Protein AF-A0A4Q2XLB6-F1 (afdb_monomer)

Structure (mmCIF, N/CA/C/O backbone):
data_AF-A0A4Q2XLB6-F1
#
_entry.id   AF-A0A4Q2XLB6-F1
#
loop_
_atom_site.group_PDB
_atom_site.id
_atom_site.type_symbol
_atom_site.label_atom_id
_atom_site.label_alt_id
_atom_site.label_comp_id
_atom_site.label_asym_id
_atom_site.label_entity_id
_atom_site.label_seq_id
_atom_site.pdbx_PDB_ins_code
_atom_site.Cartn_x
_atom_site.Cartn_y
_atom_site.Cartn_z
_atom_site.occupancy
_atom_site.B_iso_or_equiv
_atom_site.auth_seq_id
_atom_site.auth_comp_id
_atom_site.auth_asym_id
_atom_site.auth_atom_id
_atom_site.pdbx_PDB_model_num
ATOM 1 N N . MET A 1 1 ? -55.743 -15.695 -83.502 1.00 46.66 1 MET A N 1
ATOM 2 C CA . MET A 1 1 ? -56.055 -15.424 -82.079 1.00 46.66 1 MET A CA 1
ATOM 3 C C . MET A 1 1 ? -54.750 -15.442 -81.296 1.00 46.66 1 MET A C 1
ATOM 5 O O . MET A 1 1 ? -54.068 -16.454 -81.322 1.00 46.66 1 MET A O 1
ATOM 9 N N . LYS A 1 2 ? -54.336 -14.300 -80.731 1.00 41.31 2 LYS A N 1
ATOM 10 C CA . LYS A 1 2 ? -53.012 -14.109 -80.111 1.00 41.31 2 LYS A CA 1
ATOM 11 C C . LYS A 1 2 ? -53.043 -14.517 -78.632 1.00 41.31 2 LYS A C 1
ATOM 13 O O . LYS A 1 2 ? -53.861 -14.008 -77.873 1.00 41.31 2 LYS A O 1
ATOM 18 N N . GLN A 1 3 ? -52.145 -15.423 -78.256 1.00 46.31 3 GLN A N 1
ATOM 19 C CA . GLN A 1 3 ? -51.947 -15.937 -76.901 1.00 46.31 3 GLN A CA 1
ATOM 20 C C . GLN A 1 3 ? -51.168 -14.898 -76.073 1.00 46.31 3 GLN A C 1
ATOM 22 O O . GLN A 1 3 ? -50.094 -14.454 -76.478 1.00 46.31 3 GLN A O 1
ATOM 27 N N . LYS A 1 4 ? -51.737 -14.458 -74.946 1.00 52.53 4 LYS A N 1
ATOM 28 C CA . LYS A 1 4 ? -51.177 -13.420 -74.066 1.00 52.53 4 LYS A CA 1
ATOM 29 C C . LYS A 1 4 ? -50.392 -14.108 -72.940 1.00 52.53 4 LYS A C 1
ATOM 31 O O . LYS A 1 4 ? -50.989 -14.753 -72.086 1.00 52.53 4 LYS A O 1
ATOM 36 N N . LEU A 1 5 ? -49.062 -14.012 -72.978 1.00 46.94 5 LEU A N 1
ATOM 37 C CA . LEU A 1 5 ? -48.152 -14.517 -71.942 1.00 46.94 5 LEU A CA 1
ATOM 38 C C . LEU A 1 5 ? -48.197 -13.605 -70.706 1.00 46.94 5 LEU A C 1
ATOM 40 O O . LEU A 1 5 ? -48.032 -12.392 -70.825 1.00 46.94 5 LEU A O 1
ATOM 44 N N . ALA A 1 6 ? -48.411 -14.191 -69.528 1.00 49.84 6 ALA A N 1
ATOM 45 C CA . ALA A 1 6 ? -48.280 -13.514 -68.238 1.00 49.84 6 ALA A CA 1
ATOM 46 C C . ALA A 1 6 ? -46.831 -13.627 -67.715 1.00 49.84 6 ALA A C 1
ATOM 48 O O . ALA A 1 6 ? -46.220 -14.690 -67.868 1.00 49.84 6 ALA A O 1
ATOM 49 N N . PRO A 1 7 ? -46.265 -12.581 -67.083 1.00 47.50 7 PRO A N 1
ATOM 50 C CA . PRO A 1 7 ? -44.923 -12.639 -66.518 1.00 47.50 7 PRO A CA 1
ATOM 51 C C . PRO A 1 7 ? -44.922 -13.331 -65.145 1.00 47.50 7 PRO A C 1
ATOM 53 O O . PRO A 1 7 ? -45.723 -13.021 -64.265 1.00 47.50 7 PRO A O 1
ATOM 56 N N . ARG A 1 8 ? -43.984 -14.267 -64.961 1.00 51.22 8 ARG A N 1
ATOM 57 C CA . ARG A 1 8 ? -43.636 -14.889 -63.674 1.00 51.22 8 ARG A CA 1
ATOM 58 C C . ARG A 1 8 ? -42.749 -13.930 -62.874 1.00 51.22 8 ARG A C 1
ATOM 60 O O . ARG A 1 8 ? -41.627 -13.658 -63.289 1.00 51.22 8 ARG A O 1
ATOM 67 N N . PHE A 1 9 ? -43.218 -13.467 -61.717 1.00 43.25 9 PHE A N 1
ATOM 68 C CA . PHE A 1 9 ? -42.361 -12.819 -60.723 1.00 43.25 9 PHE A CA 1
ATOM 69 C C . PHE A 1 9 ? -41.589 -13.885 -59.935 1.00 43.25 9 PHE A C 1
ATOM 71 O O . PHE A 1 9 ? -42.179 -14.743 -59.281 1.00 43.25 9 PHE A O 1
ATOM 78 N N . LEU A 1 10 ? -40.259 -13.834 -60.024 1.00 48.69 10 LEU A N 1
ATOM 79 C CA . LEU A 1 10 ? -39.332 -14.633 -59.229 1.00 48.69 10 LEU A CA 1
ATOM 80 C C . LEU A 1 10 ? -39.020 -13.858 -57.940 1.00 48.69 10 LEU A C 1
ATOM 82 O O . LEU A 1 10 ? -38.285 -12.873 -57.974 1.00 48.69 10 LEU A O 1
ATOM 86 N N . VAL A 1 11 ? -39.581 -14.282 -56.808 1.00 47.06 11 VAL A N 1
ATOM 87 C CA . VAL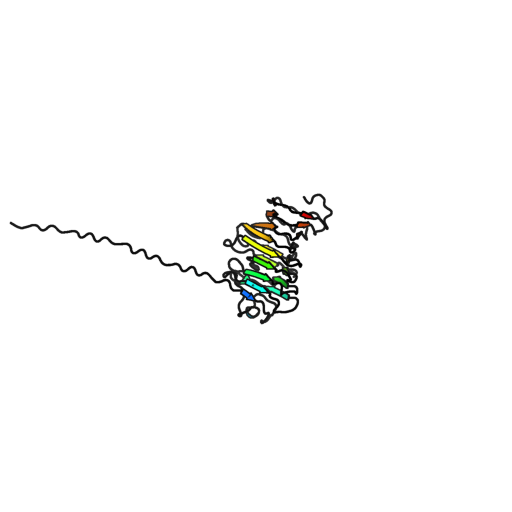 A 1 11 ? -39.232 -13.732 -55.490 1.00 47.06 11 VAL A CA 1
ATOM 88 C C . VAL A 1 11 ? -37.891 -14.337 -55.069 1.00 47.06 11 VAL A C 1
ATOM 90 O O . VAL A 1 11 ? -37.825 -15.492 -54.658 1.00 47.06 11 VAL A O 1
ATOM 93 N N . LYS A 1 12 ? -36.801 -13.574 -55.209 1.00 44.22 12 LYS A N 1
ATOM 94 C CA . LYS A 1 12 ? -35.510 -13.896 -54.583 1.00 44.22 12 LYS A CA 1
ATOM 95 C C . LYS A 1 12 ? -35.580 -13.499 -53.108 1.00 44.22 12 LYS A C 1
ATOM 97 O O . LYS A 1 12 ? -35.530 -12.318 -52.784 1.00 44.22 12 LYS A O 1
ATOM 102 N N . THR A 1 13 ? -35.686 -14.479 -52.220 1.00 47.94 13 THR A N 1
ATOM 103 C CA . THR A 1 13 ? -35.434 -14.300 -50.786 1.00 47.94 13 THR A CA 1
ATOM 104 C C . THR A 1 13 ? -33.954 -13.984 -50.570 1.00 47.94 13 THR A C 1
ATOM 106 O O . THR A 1 13 ? -33.089 -14.796 -50.898 1.00 47.94 13 THR A O 1
ATOM 109 N N . LEU A 1 14 ? -33.669 -12.788 -50.056 1.00 44.44 14 LEU A N 1
ATOM 110 C CA . LEU A 1 14 ? -32.341 -12.350 -49.636 1.00 44.44 14 LEU A CA 1
ATOM 111 C C . LEU A 1 14 ? -32.117 -12.840 -48.197 1.00 44.44 14 LEU A C 1
ATOM 113 O O . LEU A 1 14 ? -32.786 -12.372 -47.278 1.00 44.44 14 LEU A O 1
ATOM 117 N N . THR A 1 15 ? -31.219 -13.799 -47.990 1.00 48.09 15 THR A N 1
ATOM 118 C CA . THR A 1 15 ? -30.816 -14.231 -46.644 1.00 48.09 15 THR A CA 1
ATOM 119 C C . THR A 1 15 ? -29.840 -13.196 -46.068 1.00 48.09 15 THR A C 1
ATOM 121 O O . THR A 1 15 ? -28.816 -12.945 -46.707 1.00 48.09 15 THR A O 1
ATOM 124 N N . PRO A 1 16 ? -30.092 -12.580 -44.899 1.00 51.53 16 PRO A N 1
ATOM 125 C CA . PRO A 1 16 ? -29.099 -11.722 -44.265 1.00 51.53 16 PRO A CA 1
ATOM 126 C C . PRO A 1 16 ? -27.978 -12.594 -43.685 1.00 51.53 16 PRO A C 1
ATOM 128 O O . PRO A 1 16 ? -28.194 -13.397 -42.779 1.00 51.53 16 PRO A O 1
ATOM 131 N N . LEU A 1 17 ? -26.772 -12.444 -44.235 1.00 46.78 17 LEU A N 1
ATOM 132 C CA . LEU A 1 17 ? -25.546 -13.016 -43.690 1.00 46.78 17 LEU A CA 1
ATOM 133 C C . LEU A 1 17 ? -25.203 -12.264 -42.395 1.00 46.78 17 LEU A C 1
ATOM 135 O O . LEU A 1 17 ? -24.674 -11.155 -42.431 1.00 46.78 17 LEU A O 1
ATOM 139 N N . PHE A 1 18 ? -25.546 -12.851 -41.251 1.00 47.16 18 PHE A N 1
ATOM 140 C CA . PHE A 1 18 ? -25.157 -12.349 -39.936 1.00 47.16 18 PHE A CA 1
ATOM 141 C C . PHE A 1 18 ? -23.661 -12.636 -39.734 1.00 47.16 18 PHE A C 1
ATOM 143 O O . PHE A 1 18 ? -23.267 -13.748 -39.386 1.00 47.16 18 PHE A O 1
ATOM 150 N N . VAL A 1 19 ? -22.805 -11.649 -40.004 1.00 51.53 19 VAL A N 1
ATOM 151 C CA . VAL A 1 19 ? -21.382 -11.718 -39.651 1.00 51.53 19 VAL A CA 1
ATOM 152 C C . VAL A 1 19 ? -21.277 -11.469 -38.148 1.00 51.53 19 VAL A C 1
ATOM 154 O O . VAL A 1 19 ? -21.245 -10.328 -37.695 1.00 51.53 19 VAL A O 1
ATOM 157 N N . MET A 1 20 ? -21.255 -12.542 -37.357 1.00 52.09 20 MET A N 1
ATOM 158 C CA . MET A 1 20 ? -20.811 -12.470 -35.965 1.00 52.09 20 MET A CA 1
ATOM 159 C C . MET A 1 20 ? -19.291 -12.301 -35.973 1.00 52.09 20 MET A C 1
ATOM 161 O O . MET A 1 20 ? -18.547 -13.275 -36.069 1.00 52.09 20 MET A O 1
ATOM 165 N N . GLY A 1 21 ? -18.827 -11.053 -35.930 1.00 52.09 21 GLY A N 1
ATOM 166 C CA . GLY A 1 21 ? -17.431 -10.761 -35.636 1.00 52.09 21 GLY A CA 1
ATOM 167 C C . GLY A 1 21 ? -17.112 -11.279 -34.237 1.00 52.09 21 GLY A C 1
ATOM 168 O O . GLY A 1 21 ? -17.671 -10.793 -33.256 1.00 52.09 21 GLY A O 1
ATOM 169 N N . ALA A 1 22 ? -16.251 -12.290 -34.145 1.00 51.12 22 ALA A N 1
ATOM 170 C CA . ALA A 1 22 ? -15.667 -12.702 -32.882 1.00 51.12 22 ALA A CA 1
ATOM 171 C C . ALA A 1 22 ? -14.825 -11.532 -32.359 1.00 51.12 22 ALA A C 1
ATOM 173 O O . ALA A 1 22 ? -13.728 -11.276 -32.852 1.00 51.12 22 ALA A O 1
ATOM 174 N N . PHE A 1 23 ? -15.352 -10.787 -31.390 1.00 50.91 23 PHE A N 1
ATOM 175 C CA . PHE A 1 23 ? -14.543 -9.852 -30.624 1.00 50.91 23 PHE A CA 1
ATOM 176 C C . PHE A 1 23 ? -13.602 -10.690 -29.759 1.00 50.91 23 PHE A C 1
ATOM 178 O O . PHE A 1 23 ? -14.001 -11.230 -28.730 1.00 50.91 23 PHE A O 1
ATOM 185 N N . THR A 1 24 ? -12.352 -10.845 -30.193 1.00 44.50 24 THR A N 1
ATOM 186 C CA . THR A 1 24 ? -11.288 -11.312 -29.308 1.00 44.50 24 THR A CA 1
ATOM 187 C C . THR A 1 24 ? -11.078 -10.218 -28.274 1.00 44.50 24 THR A C 1
ATOM 189 O O . THR A 1 24 ? -10.487 -9.177 -28.566 1.00 44.50 24 THR A O 1
ATOM 192 N N . GLN A 1 25 ? -11.623 -10.416 -27.079 1.00 44.44 25 GLN A N 1
ATOM 193 C CA . GLN A 1 25 ? -11.306 -9.578 -25.937 1.00 44.44 25 GLN A CA 1
ATOM 194 C C . GLN A 1 25 ? -9.794 -9.707 -25.711 1.00 44.44 25 GLN A C 1
ATOM 196 O O . GLN A 1 25 ? -9.298 -10.797 -25.428 1.00 44.44 25 GLN A O 1
ATOM 201 N N . LEU A 1 26 ? -9.048 -8.623 -25.938 1.00 49.25 26 LEU A N 1
ATOM 202 C CA . LEU A 1 26 ? -7.631 -8.545 -25.591 1.00 49.25 26 LEU A CA 1
ATOM 203 C C . LEU A 1 26 ? -7.547 -8.578 -24.064 1.00 49.25 26 LEU A C 1
ATOM 205 O O . LEU A 1 26 ? -7.603 -7.547 -23.399 1.00 49.25 26 LEU A O 1
ATOM 209 N N . THR A 1 27 ? -7.486 -9.781 -23.502 1.00 51.75 27 THR A N 1
ATOM 210 C CA . THR A 1 27 ? -7.133 -9.969 -22.101 1.00 51.75 27 THR A CA 1
ATOM 211 C C . THR A 1 27 ? -5.633 -9.746 -22.007 1.00 51.75 27 THR A C 1
ATOM 213 O O . THR A 1 27 ? -4.847 -10.589 -22.438 1.00 51.75 27 THR A O 1
ATOM 216 N N . TYR A 1 28 ? -5.223 -8.589 -21.491 1.00 58.91 28 TYR A N 1
ATOM 217 C CA . TYR A 1 28 ? -3.837 -8.397 -21.087 1.00 58.91 28 TYR A CA 1
ATOM 218 C C . TYR A 1 28 ? -3.550 -9.377 -19.950 1.00 58.91 28 TYR A C 1
ATOM 220 O O . TYR A 1 28 ? -4.230 -9.357 -18.924 1.00 58.91 28 TYR A O 1
ATOM 228 N N . ALA A 1 29 ? -2.593 -10.278 -20.162 1.00 69.31 29 ALA A N 1
ATOM 229 C CA . ALA A 1 29 ? -2.093 -11.112 -19.085 1.00 69.31 29 ALA A CA 1
ATOM 230 C C . ALA A 1 29 ? -1.376 -10.200 -18.085 1.00 69.31 29 ALA A C 1
ATOM 232 O O . ALA A 1 29 ? -0.454 -9.471 -18.458 1.00 69.31 29 ALA A O 1
ATOM 233 N N . GLN A 1 30 ? -1.821 -10.238 -16.833 1.00 89.12 30 GLN A N 1
ATOM 234 C CA . GLN A 1 30 ? -1.117 -9.617 -15.721 1.00 89.12 30 GLN A CA 1
ATOM 235 C C . GLN A 1 30 ? 0.337 -10.103 -15.722 1.00 89.12 30 GLN A C 1
ATOM 237 O O . GLN A 1 30 ? 0.585 -11.310 -15.722 1.00 89.12 30 GLN A O 1
ATOM 242 N N . THR A 1 31 ? 1.289 -9.170 -15.739 1.00 96.06 31 THR A N 1
ATOM 243 C CA . THR A 1 31 ? 2.718 -9.494 -15.675 1.00 96.06 31 THR A CA 1
ATOM 244 C C . THR A 1 31 ? 3.269 -9.133 -14.305 1.00 96.06 31 THR A C 1
ATOM 246 O O . THR A 1 31 ? 2.994 -8.053 -13.786 1.00 96.06 31 THR A O 1
ATOM 249 N N . THR A 1 32 ? 4.072 -10.018 -13.722 1.00 97.88 32 THR A N 1
ATOM 250 C CA . THR A 1 32 ? 4.834 -9.704 -12.512 1.00 97.88 32 THR A CA 1
ATOM 251 C C . THR A 1 32 ? 6.156 -9.053 -12.885 1.00 97.88 32 THR A C 1
ATOM 253 O O . THR A 1 32 ? 6.910 -9.584 -13.699 1.00 97.88 32 THR A O 1
ATOM 256 N N . ARG A 1 33 ? 6.421 -7.892 -12.292 1.00 98.19 33 ARG A N 1
ATOM 257 C CA . ARG A 1 33 ? 7.643 -7.108 -12.438 1.00 98.19 33 ARG A CA 1
ATOM 258 C C . ARG A 1 33 ? 8.326 -7.053 -11.079 1.00 98.19 33 ARG A C 1
ATOM 260 O O . ARG A 1 33 ? 7.766 -6.512 -10.127 1.00 98.19 33 ARG A O 1
ATOM 267 N N . ILE A 1 34 ? 9.508 -7.645 -10.992 1.00 98.62 34 ILE A N 1
ATOM 268 C CA . ILE A 1 34 ? 10.294 -7.730 -9.762 1.00 98.62 34 ILE A CA 1
ATOM 269 C C . ILE A 1 34 ? 11.206 -6.511 -9.692 1.00 98.62 34 ILE A C 1
ATOM 271 O O . ILE A 1 34 ? 11.853 -6.176 -10.682 1.00 98.62 34 ILE A O 1
ATOM 275 N N . TRP A 1 35 ? 11.240 -5.847 -8.544 1.00 98.62 35 TRP A N 1
ATOM 276 C CA . TRP A 1 35 ? 12.176 -4.767 -8.275 1.00 98.62 35 TRP A CA 1
ATOM 277 C C . TRP A 1 35 ? 13.611 -5.302 -8.235 1.00 98.62 35 TRP A C 1
ATOM 279 O O . TRP A 1 35 ? 13.936 -6.140 -7.395 1.00 98.62 35 TRP A O 1
ATOM 289 N N . ASP A 1 36 ? 14.470 -4.801 -9.119 1.00 98.06 36 ASP A N 1
ATOM 290 C CA . ASP A 1 36 ? 15.879 -5.205 -9.211 1.00 98.06 36 ASP A CA 1
ATOM 291 C C . ASP A 1 36 ? 16.865 -4.043 -8.997 1.00 98.06 36 ASP A C 1
ATOM 293 O O . ASP A 1 36 ? 18.059 -4.279 -8.808 1.00 98.06 36 ASP A O 1
ATOM 297 N N . GLY A 1 37 ? 16.378 -2.793 -8.976 1.00 97.44 37 GLY A N 1
ATOM 298 C CA . GLY A 1 37 ? 17.199 -1.601 -8.744 1.00 97.44 37 GLY A CA 1
ATOM 299 C C . GLY A 1 37 ? 18.319 -1.394 -9.774 1.00 97.44 37 GLY A C 1
ATOM 300 O O . GLY A 1 37 ? 19.313 -0.737 -9.460 1.00 97.44 37 GLY A O 1
ATOM 301 N N . GLY A 1 38 ? 18.201 -1.970 -10.978 1.00 96.88 38 GLY A N 1
ATOM 302 C CA . GLY A 1 38 ? 19.255 -1.964 -12.000 1.00 96.88 38 GLY A CA 1
ATOM 303 C C . GLY A 1 38 ? 19.476 -0.627 -12.725 1.00 96.88 38 GLY A C 1
ATOM 304 O O . GLY A 1 38 ? 20.438 -0.479 -13.482 1.00 96.88 38 GLY A O 1
ATOM 305 N N . GLY A 1 39 ? 18.602 0.354 -12.515 1.00 95.56 39 GLY A N 1
ATOM 306 C CA . GLY A 1 39 ? 18.568 1.633 -13.214 1.00 95.56 39 GLY A CA 1
ATOM 307 C C . GLY A 1 39 ? 19.272 2.788 -12.497 1.00 95.56 39 GLY A C 1
ATOM 308 O O . GLY A 1 39 ? 19.872 2.660 -11.432 1.00 95.56 39 GLY A O 1
ATOM 309 N N . SER A 1 40 ? 19.187 3.973 -13.112 1.00 95.00 40 SER A N 1
ATOM 310 C CA . SER A 1 40 ? 19.695 5.229 -12.551 1.00 95.00 40 SER A CA 1
ATOM 311 C C . SER A 1 40 ? 18.634 6.337 -12.666 1.00 95.00 40 SER A C 1
ATOM 313 O O . SER A 1 40 ? 18.236 6.665 -13.786 1.00 95.00 40 SER A O 1
ATOM 315 N N . PRO A 1 41 ? 18.174 6.930 -11.547 1.00 94.94 41 PRO A N 1
ATOM 316 C CA . PRO A 1 41 ? 18.519 6.560 -10.175 1.00 94.94 41 PRO A CA 1
ATOM 317 C C . PRO A 1 41 ? 17.899 5.209 -9.762 1.00 94.94 41 PRO A C 1
ATOM 319 O O . PRO A 1 41 ? 16.772 4.886 -10.140 1.00 94.94 41 PRO A O 1
ATOM 322 N N . ALA A 1 42 ? 18.630 4.439 -8.951 1.00 96.19 42 ALA A N 1
ATOM 323 C CA . ALA A 1 42 ? 18.255 3.083 -8.531 1.00 96.19 42 ALA A CA 1
ATOM 324 C C . ALA A 1 42 ? 17.096 3.030 -7.521 1.00 96.19 42 ALA A C 1
ATOM 326 O O . ALA A 1 42 ? 16.699 1.955 -7.100 1.00 96.19 42 ALA A O 1
ATOM 327 N N . ASN A 1 43 ? 16.577 4.180 -7.084 1.00 96.25 43 ASN A N 1
ATOM 328 C CA . ASN A 1 43 ? 15.537 4.284 -6.062 1.00 96.25 43 ASN A CA 1
ATOM 329 C C . ASN A 1 43 ? 14.210 4.846 -6.595 1.00 96.25 43 ASN A C 1
ATOM 331 O O . ASN A 1 43 ? 13.360 5.217 -5.798 1.00 96.25 43 ASN A O 1
ATOM 335 N N . ASN A 1 44 ? 14.030 4.943 -7.913 1.00 95.56 44 ASN A N 1
ATOM 336 C CA . ASN A 1 44 ? 12.834 5.529 -8.515 1.00 95.56 44 ASN A CA 1
ATOM 337 C C . ASN A 1 44 ? 11.971 4.456 -9.205 1.00 95.56 44 ASN A C 1
ATOM 339 O O . ASN A 1 44 ? 12.438 3.781 -10.124 1.00 95.56 44 ASN A O 1
ATOM 343 N N . LEU A 1 45 ? 10.711 4.323 -8.783 1.00 96.62 45 LEU A N 1
ATOM 344 C CA . LEU A 1 45 ? 9.746 3.353 -9.305 1.00 96.62 45 LEU A CA 1
ATOM 345 C C . LEU A 1 45 ? 9.345 3.616 -10.766 1.00 96.62 45 LEU A C 1
ATOM 347 O O . LEU A 1 45 ? 8.921 2.685 -11.446 1.00 96.62 45 LEU A O 1
ATOM 351 N N . ASP A 1 46 ? 9.495 4.841 -11.274 1.00 94.12 46 ASP A N 1
ATOM 352 C CA . ASP A 1 46 ? 9.184 5.192 -12.668 1.00 94.12 46 ASP A CA 1
ATOM 353 C C . ASP A 1 46 ? 10.312 4.827 -13.650 1.00 94.12 46 ASP A C 1
ATOM 355 O O . ASP A 1 46 ? 10.144 4.930 -14.868 1.00 94.12 46 ASP A O 1
ATOM 359 N N . VAL A 1 47 ? 11.481 4.412 -13.151 1.00 94.69 47 VAL A N 1
ATOM 360 C CA . VAL A 1 47 ? 12.612 4.023 -13.997 1.00 94.69 47 VAL A CA 1
ATOM 361 C C . VAL A 1 47 ? 12.453 2.564 -14.402 1.00 94.69 47 VAL A C 1
ATOM 363 O O . VAL A 1 47 ? 12.573 1.655 -13.586 1.00 94.69 47 VAL A O 1
ATOM 366 N N . LEU A 1 48 ? 12.228 2.345 -15.697 1.00 96.81 48 LEU A N 1
ATOM 367 C CA . LEU A 1 48 ? 12.014 1.021 -16.288 1.00 96.81 48 LEU A CA 1
ATOM 368 C C . LEU A 1 48 ? 13.108 0.004 -15.938 1.00 96.81 48 LEU A C 1
ATOM 370 O O . LEU A 1 48 ? 12.788 -1.146 -15.677 1.00 96.81 48 LEU A O 1
ATOM 374 N N . ALA A 1 49 ? 14.366 0.447 -15.871 1.00 97.69 49 ALA A N 1
ATOM 375 C CA . ALA A 1 49 ? 15.527 -0.404 -15.615 1.00 97.69 49 ALA A CA 1
ATOM 376 C C . ALA A 1 49 ? 15.675 -0.826 -14.142 1.00 97.69 49 ALA A C 1
ATOM 378 O O . ALA A 1 49 ? 16.610 -1.543 -13.819 1.00 97.69 49 ALA A O 1
ATOM 379 N N . ASN A 1 50 ? 14.795 -0.354 -13.248 1.00 98.19 50 ASN A N 1
ATOM 380 C CA . ASN A 1 50 ? 14.704 -0.846 -11.869 1.00 98.19 50 ASN A CA 1
ATOM 381 C C . ASN A 1 50 ? 13.719 -2.023 -11.721 1.00 98.19 50 ASN A C 1
ATOM 383 O O . ASN A 1 50 ? 13.432 -2.450 -10.599 1.00 98.19 50 ASN A O 1
ATOM 387 N N . TRP A 1 51 ? 13.160 -2.506 -12.833 1.00 98.38 51 TRP A N 1
ATOM 388 C CA . TRP A 1 51 ? 12.180 -3.580 -12.865 1.00 98.38 51 TRP A CA 1
ATOM 389 C C . TRP A 1 51 ? 12.594 -4.676 -13.836 1.00 98.38 51 TRP A C 1
ATOM 391 O O . TRP A 1 51 ? 13.001 -4.409 -14.968 1.00 98.38 51 TRP A O 1
ATOM 401 N N . SER A 1 52 ? 12.319 -5.920 -13.455 1.00 98.06 52 SER A N 1
ATOM 402 C CA . SER A 1 52 ? 12.589 -7.084 -14.288 1.00 98.06 52 SER A CA 1
ATOM 403 C C . SER A 1 52 ? 11.954 -6.952 -15.679 1.00 98.06 52 SER A C 1
ATOM 405 O O . SER A 1 52 ? 10.738 -6.739 -15.827 1.00 98.06 52 SER A O 1
ATOM 407 N N . GLY A 1 53 ? 12.770 -7.151 -16.713 1.00 96.38 53 GLY A N 1
ATOM 408 C CA . GLY A 1 53 ? 12.350 -6.997 -18.104 1.00 96.38 53 GLY A CA 1
ATOM 409 C C . GLY A 1 53 ? 12.207 -5.539 -18.539 1.00 96.38 53 GLY A C 1
ATOM 410 O O . GLY A 1 53 ? 11.423 -5.283 -19.456 1.00 96.38 53 GLY A O 1
ATOM 411 N N . ASP A 1 54 ? 12.920 -4.628 -17.869 1.00 96.94 54 ASP A N 1
ATOM 412 C CA . ASP A 1 54 ? 13.105 -3.222 -18.230 1.00 96.94 54 ASP A CA 1
ATOM 413 C C . ASP A 1 54 ? 11.782 -2.500 -18.522 1.00 96.94 54 ASP A C 1
ATOM 415 O O . ASP A 1 54 ? 11.628 -1.799 -19.527 1.00 96.94 54 ASP A O 1
ATOM 419 N N . ALA A 1 55 ? 10.782 -2.706 -17.660 1.00 96.00 55 ALA A N 1
ATOM 420 C CA . ALA A 1 55 ? 9.473 -2.083 -17.809 1.00 96.00 55 ALA A CA 1
ATOM 421 C C . ALA A 1 55 ? 8.770 -1.865 -16.468 1.00 96.00 55 ALA A C 1
ATOM 423 O O . ALA A 1 55 ? 8.634 -2.780 -15.656 1.00 96.00 55 ALA A O 1
ATOM 424 N N . VAL A 1 56 ? 8.249 -0.650 -16.297 1.00 96.38 56 VAL A N 1
ATOM 425 C CA . VAL A 1 56 ? 7.477 -0.244 -15.120 1.00 96.38 56 VAL A CA 1
ATOM 426 C C . VAL A 1 56 ? 6.137 -0.997 -15.081 1.00 96.38 56 VAL A C 1
ATOM 428 O O . VAL A 1 56 ? 5.454 -1.041 -16.110 1.00 96.38 56 VAL A O 1
ATOM 431 N N . PRO A 1 57 ? 5.723 -1.543 -13.922 1.00 96.44 57 PRO A N 1
ATOM 432 C CA . PRO A 1 57 ? 4.402 -2.134 -13.734 1.00 96.44 57 PRO A CA 1
ATOM 433 C C . PRO A 1 57 ? 3.265 -1.213 -14.210 1.00 96.44 57 PRO A C 1
ATOM 435 O O . PRO A 1 57 ? 3.172 -0.053 -13.800 1.00 96.44 57 PRO A O 1
ATOM 438 N N . GLY A 1 58 ? 2.381 -1.727 -15.067 1.00 94.06 58 GLY A N 1
ATOM 439 C CA . GLY A 1 58 ? 1.261 -0.974 -15.631 1.00 94.06 58 GLY A CA 1
ATOM 440 C C . GLY A 1 58 ? -0.086 -1.251 -14.957 1.00 94.06 58 GLY A C 1
ATOM 441 O O . GLY A 1 58 ? -0.565 -2.383 -14.913 1.00 94.06 58 GLY A O 1
ATOM 442 N N . GLY A 1 59 ? -0.788 -0.203 -14.520 1.00 92.19 59 GLY A N 1
ATOM 443 C CA . GLY A 1 59 ? -2.146 -0.325 -13.972 1.00 92.19 59 GLY A CA 1
ATOM 444 C C . GLY A 1 59 ? -3.253 -0.545 -15.021 1.00 92.19 59 GLY A C 1
ATOM 445 O O . GLY A 1 59 ? -4.388 -0.893 -14.676 1.00 92.19 59 GLY A O 1
ATOM 446 N N . THR A 1 60 ? -2.956 -0.365 -16.315 1.00 91.50 60 THR A N 1
ATOM 447 C CA . THR A 1 60 ? -3.853 -0.726 -17.436 1.00 91.50 60 THR A CA 1
ATOM 448 C C . THR A 1 60 ? -3.905 -2.228 -17.673 1.00 91.50 60 THR A C 1
ATOM 450 O O . THR A 1 60 ? -4.978 -2.759 -17.949 1.00 91.50 60 THR A O 1
ATOM 453 N N . THR A 1 61 ? -2.770 -2.904 -17.525 1.00 91.38 61 THR A N 1
ATOM 454 C CA . THR A 1 61 ? -2.630 -4.362 -17.616 1.00 91.38 61 THR A CA 1
ATOM 455 C C . THR A 1 61 ? -2.808 -5.050 -16.265 1.00 91.38 61 THR A C 1
ATOM 457 O O . THR A 1 61 ? -2.922 -6.271 -16.211 1.00 91.38 61 THR A O 1
ATOM 460 N N . ALA A 1 62 ? -2.910 -4.257 -15.192 1.00 92.44 62 ALA A N 1
ATOM 461 C CA . ALA A 1 62 ? -3.027 -4.717 -13.816 1.00 92.44 62 ALA A CA 1
ATOM 462 C C . ALA A 1 62 ? -1.839 -5.607 -13.410 1.00 92.44 62 ALA A C 1
ATOM 464 O O . ALA A 1 62 ? -2.014 -6.656 -12.792 1.00 92.44 62 ALA A O 1
ATOM 465 N N . ASP A 1 63 ? -0.633 -5.174 -13.783 1.00 97.00 63 ASP A N 1
ATOM 466 C CA . ASP A 1 63 ? 0.624 -5.837 -13.435 1.00 97.00 63 ASP A CA 1
ATOM 467 C C . ASP A 1 63 ? 0.826 -5.931 -11.915 1.00 97.00 63 ASP A C 1
ATOM 469 O O . ASP A 1 63 ? 0.186 -5.220 -11.133 1.00 97.00 63 ASP A O 1
ATOM 473 N N . VAL A 1 64 ? 1.737 -6.813 -11.504 1.00 98.25 64 VAL A N 1
ATOM 474 C CA . VAL A 1 64 ? 2.210 -6.923 -10.121 1.00 98.25 64 VAL A CA 1
ATOM 475 C C . VAL A 1 64 ? 3.567 -6.238 -10.005 1.00 98.25 64 VAL A C 1
ATOM 477 O O . VAL A 1 64 ? 4.526 -6.668 -10.638 1.00 98.25 64 VAL A O 1
ATOM 480 N N . ALA A 1 65 ? 3.652 -5.205 -9.175 1.00 98.62 65 ALA A N 1
ATOM 481 C CA . ALA A 1 65 ? 4.895 -4.662 -8.646 1.00 98.62 65 ALA A CA 1
ATOM 482 C C . ALA A 1 65 ? 5.335 -5.531 -7.458 1.00 98.62 65 ALA A C 1
ATOM 484 O O . ALA A 1 65 ? 4.628 -5.586 -6.447 1.00 98.62 65 ALA A O 1
ATOM 485 N N . GLN A 1 66 ? 6.455 -6.243 -7.588 1.00 98.75 66 GLN A N 1
ATOM 486 C CA . GLN A 1 66 ? 6.900 -7.222 -6.599 1.00 98.75 66 GLN A CA 1
ATOM 487 C C . GLN A 1 66 ? 8.263 -6.884 -5.996 1.00 98.75 66 GLN A C 1
ATOM 489 O O . GLN A 1 66 ? 9.212 -6.584 -6.714 1.00 98.75 66 GLN A O 1
ATOM 494 N N . TRP A 1 67 ? 8.365 -7.039 -4.678 1.00 98.81 67 TRP A N 1
ATOM 495 C CA . TRP A 1 67 ? 9.623 -7.036 -3.939 1.00 98.81 67 TRP A CA 1
ATOM 496 C C . TRP A 1 67 ? 9.826 -8.417 -3.329 1.00 98.81 67 TRP A C 1
ATOM 498 O O . TRP A 1 67 ? 9.004 -8.879 -2.535 1.00 98.81 67 TRP A O 1
ATOM 508 N N . ASP A 1 68 ? 10.901 -9.087 -3.728 1.00 98.44 68 ASP A N 1
ATOM 509 C CA . ASP A 1 68 ? 11.192 -10.474 -3.360 1.00 98.44 68 ASP A CA 1
ATOM 510 C C . ASP A 1 68 ? 12.504 -10.640 -2.577 1.00 98.44 68 ASP A C 1
ATOM 512 O O . ASP A 1 68 ? 12.934 -11.767 -2.339 1.00 98.44 68 ASP A O 1
ATOM 516 N N . GLY A 1 69 ? 13.138 -9.541 -2.160 1.00 98.06 69 GLY A N 1
ATOM 517 C CA . GLY A 1 69 ? 14.423 -9.571 -1.463 1.00 98.06 69 GLY A CA 1
ATOM 518 C C . GLY A 1 69 ? 15.641 -9.760 -2.370 1.00 98.06 69 GLY A C 1
ATOM 519 O O . GLY A 1 69 ? 16.748 -9.881 -1.848 1.00 98.06 69 GLY A O 1
ATOM 520 N N . THR A 1 70 ? 15.487 -9.765 -3.704 1.00 96.81 70 THR A N 1
ATOM 521 C CA . THR A 1 70 ? 16.630 -9.821 -4.637 1.00 96.81 70 THR A CA 1
ATOM 522 C C . THR A 1 70 ? 17.571 -8.628 -4.455 1.00 96.81 70 THR A C 1
ATOM 524 O O . THR A 1 70 ? 18.790 -8.789 -4.528 1.00 96.81 70 THR A O 1
ATOM 527 N N . VAL A 1 71 ? 17.023 -7.441 -4.173 1.00 98.00 71 VAL A N 1
ATOM 528 C CA . VAL A 1 71 ? 17.801 -6.276 -3.734 1.00 98.00 71 VAL A CA 1
ATOM 529 C C . VAL A 1 71 ? 17.871 -6.295 -2.203 1.00 98.00 71 VAL A C 1
ATOM 531 O O . VAL A 1 71 ? 16.847 -6.067 -1.557 1.00 98.00 71 VAL A O 1
ATOM 534 N N . PRO A 1 72 ? 19.041 -6.579 -1.601 1.00 95.81 72 PRO A N 1
ATOM 535 C CA . PRO A 1 72 ? 19.161 -6.706 -0.154 1.00 95.81 72 PRO A CA 1
ATOM 536 C C . PRO A 1 72 ? 19.160 -5.343 0.546 1.00 95.81 72 PRO A C 1
ATOM 538 O O . PRO A 1 72 ? 19.564 -4.329 -0.029 1.00 95.81 72 PRO A O 1
ATOM 541 N N . GLY A 1 73 ? 18.828 -5.349 1.836 1.00 97.94 73 GLY A N 1
ATOM 542 C CA . GLY A 1 73 ? 18.879 -4.173 2.691 1.00 97.94 73 GLY A CA 1
ATOM 543 C C . GLY A 1 73 ? 17.612 -3.312 2.635 1.00 97.94 73 GLY A C 1
ATOM 544 O O . GLY A 1 73 ? 16.724 -3.532 1.807 1.00 97.94 73 GLY A O 1
ATOM 545 N N . PRO A 1 74 ? 17.508 -2.317 3.537 1.00 98.38 74 PRO A N 1
ATOM 546 C CA . PRO A 1 74 ? 16.378 -1.399 3.562 1.00 98.38 74 PRO A CA 1
ATOM 547 C C . PRO A 1 74 ? 16.246 -0.608 2.259 1.00 98.38 74 PRO A C 1
ATOM 549 O O . PRO A 1 74 ? 17.209 0.005 1.793 1.00 98.38 74 PRO A O 1
ATOM 552 N N . LEU A 1 75 ? 15.034 -0.563 1.709 1.00 98.56 75 LEU A N 1
ATOM 553 C CA . LEU A 1 75 ? 14.713 0.178 0.495 1.00 98.56 75 LEU A CA 1
ATOM 554 C C . LEU A 1 75 ? 13.954 1.459 0.843 1.00 98.56 75 LEU A C 1
ATOM 556 O O . LEU A 1 75 ? 12.952 1.429 1.553 1.00 98.56 75 LEU A O 1
ATOM 560 N N . SER A 1 76 ? 14.413 2.587 0.304 1.00 97.62 76 SER A N 1
ATOM 561 C CA . SER A 1 76 ? 13.707 3.870 0.350 1.00 97.62 76 SER A CA 1
ATOM 562 C C . SER A 1 76 ? 13.506 4.351 -1.076 1.00 97.62 76 SER A C 1
ATOM 564 O O . SER A 1 76 ? 14.437 4.842 -1.720 1.00 97.62 76 SER A O 1
ATOM 566 N N . LEU A 1 77 ? 12.306 4.104 -1.589 1.00 97.75 77 LEU A N 1
ATOM 567 C CA . LEU A 1 77 ? 11.944 4.268 -2.985 1.00 97.75 77 LEU A CA 1
ATOM 568 C C . LEU A 1 77 ? 11.048 5.484 -3.159 1.00 97.75 77 LEU A C 1
ATOM 570 O O . LEU A 1 77 ? 10.242 5.819 -2.289 1.00 97.75 77 LEU A O 1
ATOM 574 N N . THR A 1 78 ? 11.180 6.131 -4.307 1.00 95.75 78 THR A N 1
ATOM 575 C CA . THR A 1 78 ? 10.334 7.243 -4.706 1.00 95.75 78 THR A CA 1
ATOM 576 C C . THR A 1 78 ? 9.555 6.927 -5.967 1.00 95.75 78 THR A C 1
ATOM 578 O O . THR A 1 78 ? 9.997 6.144 -6.804 1.00 95.75 78 THR A O 1
ATOM 581 N N . TYR A 1 79 ? 8.404 7.560 -6.131 1.00 94.50 79 TYR A N 1
ATOM 582 C CA . TYR A 1 79 ? 7.668 7.574 -7.387 1.00 94.50 79 TYR A CA 1
ATOM 583 C C . TYR A 1 79 ? 7.208 8.990 -7.712 1.00 94.50 79 TYR A C 1
ATOM 585 O O . TYR A 1 79 ? 7.173 9.866 -6.851 1.00 94.50 79 TYR A O 1
ATOM 593 N N . THR A 1 80 ? 6.884 9.218 -8.974 1.00 88.62 80 THR A N 1
ATOM 594 C CA . THR A 1 80 ? 6.388 10.487 -9.486 1.00 88.62 80 THR A CA 1
ATOM 595 C C . THR A 1 80 ? 4.981 10.361 -10.063 1.00 88.62 80 THR A C 1
ATOM 597 O O . THR A 1 80 ? 4.181 11.286 -9.960 1.00 88.62 80 THR A O 1
ATOM 600 N N . ALA A 1 81 ? 4.659 9.228 -10.707 1.00 77.31 81 ALA A N 1
ATOM 601 C CA . ALA A 1 81 ? 3.311 8.967 -11.229 1.00 77.31 81 ALA A CA 1
ATOM 602 C C . ALA A 1 81 ? 2.721 10.163 -12.025 1.00 77.31 81 ALA A C 1
ATOM 604 O O . ALA A 1 81 ? 1.537 10.499 -11.916 1.00 77.31 81 ALA A O 1
ATOM 605 N N . ALA A 1 82 ? 3.564 10.856 -12.802 1.00 70.62 82 ALA A N 1
ATOM 606 C CA . ALA A 1 82 ? 3.200 12.129 -13.416 1.00 70.62 82 ALA A CA 1
ATOM 607 C C . ALA A 1 82 ? 2.205 11.947 -14.570 1.00 70.62 82 ALA A C 1
ATOM 609 O O . ALA A 1 82 ? 2.551 11.473 -15.652 1.00 70.62 82 ALA A O 1
ATOM 610 N N . GLY A 1 83 ? 0.983 12.437 -14.358 1.00 62.06 83 GLY A N 1
ATOM 611 C CA . GLY A 1 83 ? -0.032 12.597 -15.394 1.00 62.06 83 GLY A CA 1
ATOM 612 C C . GLY A 1 83 ? -0.864 11.348 -15.698 1.00 62.06 83 GLY A C 1
ATOM 613 O O . GLY A 1 83 ? -0.531 10.208 -15.370 1.00 62.06 83 GLY A O 1
ATOM 614 N N . THR A 1 84 ? -2.000 11.583 -16.356 1.00 59.91 84 THR A N 1
ATOM 615 C CA . THR A 1 84 ? -2.940 10.535 -16.763 1.00 59.91 84 THR A CA 1
ATOM 616 C C . THR A 1 84 ? -2.287 9.625 -17.804 1.00 59.91 84 THR A C 1
ATOM 618 O O . THR A 1 84 ? -2.108 10.025 -18.951 1.00 59.91 84 THR A O 1
ATOM 621 N N . GLY A 1 85 ? -1.949 8.394 -17.414 1.00 68.12 85 GLY A N 1
ATOM 622 C CA . GLY A 1 85 ? -1.367 7.387 -18.309 1.00 68.12 85 GLY A CA 1
ATOM 623 C C . GLY A 1 85 ? 0.046 6.929 -17.947 1.00 68.12 85 GLY A C 1
ATOM 624 O O . GLY A 1 85 ? 0.508 5.959 -18.546 1.00 68.12 85 GLY A O 1
ATOM 625 N N . ALA A 1 86 ? 0.704 7.545 -16.955 1.00 87.19 86 ALA A N 1
ATOM 626 C CA . ALA A 1 86 ? 1.919 6.972 -16.374 1.00 87.19 86 ALA A CA 1
ATOM 627 C C . ALA A 1 86 ? 1.626 5.546 -15.862 1.00 87.19 86 ALA A C 1
ATOM 629 O O . ALA A 1 86 ? 0.570 5.356 -15.253 1.00 87.19 86 ALA A O 1
ATOM 630 N N . PRO A 1 87 ? 2.505 4.545 -16.080 1.00 92.88 87 PRO A N 1
ATOM 631 C CA . PRO A 1 87 ? 2.197 3.141 -15.786 1.00 92.88 87 PRO A CA 1
ATOM 632 C C . PRO A 1 87 ? 1.639 2.907 -14.374 1.00 92.88 87 PRO A C 1
ATOM 634 O O . PRO A 1 87 ? 0.585 2.283 -14.233 1.00 92.88 87 PRO A O 1
ATOM 637 N N . LEU A 1 88 ? 2.260 3.521 -13.360 1.00 93.25 88 LEU A N 1
ATOM 638 C CA . LEU A 1 88 ? 1.852 3.437 -11.953 1.00 93.25 88 LEU A CA 1
ATOM 639 C C . LEU A 1 88 ? 0.548 4.197 -11.633 1.00 93.25 88 LEU A C 1
ATOM 641 O O . LEU A 1 88 ? -0.121 3.878 -10.658 1.00 93.25 88 LEU A O 1
ATOM 645 N N . ALA A 1 89 ? 0.146 5.175 -12.450 1.00 90.62 89 ALA A N 1
ATOM 646 C CA . ALA A 1 89 ? -1.065 5.991 -12.265 1.00 90.62 89 ALA A CA 1
ATOM 647 C C . ALA A 1 89 ? -2.247 5.549 -13.156 1.00 90.62 89 ALA A C 1
ATOM 649 O O . ALA A 1 89 ? -3.350 6.112 -13.112 1.00 90.62 89 ALA A O 1
ATOM 650 N N . ALA A 1 90 ? -2.034 4.575 -14.043 1.00 90.38 90 ALA A N 1
ATOM 651 C CA . ALA A 1 90 ? -2.954 4.280 -15.134 1.00 90.38 90 ALA A CA 1
ATOM 652 C C . ALA A 1 90 ? -3.990 3.194 -14.800 1.00 90.38 90 ALA A C 1
ATOM 654 O O . ALA A 1 90 ? -3.877 2.431 -13.843 1.00 90.38 90 ALA A O 1
ATOM 655 N N . GLY A 1 91 ? -5.042 3.127 -15.621 1.00 89.81 91 GLY A N 1
ATOM 656 C CA . GLY A 1 91 ? -6.025 2.043 -15.595 1.00 89.81 91 GLY A CA 1
ATOM 657 C C . GLY A 1 91 ? -6.723 1.862 -14.247 1.00 89.81 91 GLY A C 1
ATOM 658 O O . GLY A 1 91 ? -7.078 2.836 -13.591 1.00 89.81 91 GLY A O 1
ATOM 659 N N . GLY A 1 92 ? -6.946 0.614 -13.842 1.00 90.25 92 GLY A N 1
ATOM 660 C CA . GLY A 1 92 ? -7.551 0.296 -12.543 1.00 90.25 92 GLY A CA 1
ATOM 661 C C . GLY A 1 92 ? -6.524 0.045 -11.438 1.00 90.25 92 GLY A C 1
ATOM 662 O O . GLY A 1 92 ? -6.876 -0.594 -10.456 1.00 90.25 92 GLY A O 1
ATOM 663 N N . GLY A 1 93 ? -5.270 0.459 -11.630 1.00 92.56 93 GLY A N 1
ATOM 664 C CA . GLY A 1 93 ? -4.198 0.316 -10.648 1.00 92.56 93 GLY A CA 1
ATOM 665 C C . GLY A 1 93 ? -3.377 -0.961 -10.756 1.00 92.56 93 GLY A C 1
ATOM 666 O O . GLY A 1 93 ? -3.768 -1.929 -11.413 1.00 92.56 93 GLY A O 1
ATOM 667 N N . VAL A 1 94 ? -2.225 -0.910 -10.098 1.00 95.38 94 VAL A N 1
ATOM 668 C CA . VAL A 1 94 ? -1.204 -1.957 -10.017 1.00 95.38 94 VAL A CA 1
ATOM 669 C C . VAL A 1 94 ? -1.450 -2.809 -8.769 1.00 95.38 94 VAL A C 1
ATOM 671 O O . VAL A 1 94 ? -1.954 -2.307 -7.762 1.00 95.38 94 VAL A O 1
ATOM 674 N N . PHE A 1 95 ? -1.106 -4.092 -8.809 1.00 97.56 95 PHE A N 1
ATOM 675 C CA . PHE A 1 95 ? -1.009 -4.907 -7.598 1.00 97.56 95 PHE A CA 1
ATOM 676 C C . PHE A 1 95 ? 0.364 -4.696 -6.959 1.00 97.56 95 PHE A C 1
ATOM 678 O O . PHE A 1 95 ? 1.367 -4.714 -7.663 1.00 97.56 95 PHE A O 1
ATOM 685 N N . ILE A 1 96 ? 0.424 -4.536 -5.641 1.00 98.56 96 ILE A N 1
ATOM 686 C CA . ILE A 1 96 ? 1.680 -4.509 -4.882 1.00 98.56 96 ILE A CA 1
ATOM 687 C C . ILE A 1 96 ? 1.815 -5.835 -4.140 1.00 98.56 96 ILE A C 1
ATOM 689 O O . ILE A 1 96 ? 0.881 -6.244 -3.449 1.00 98.56 96 ILE A O 1
ATOM 693 N N . ASN A 1 97 ? 2.966 -6.493 -4.265 1.00 98.75 97 ASN A N 1
ATOM 694 C CA . ASN A 1 97 ? 3.258 -7.737 -3.563 1.00 98.75 97 ASN A CA 1
ATOM 695 C C . ASN A 1 97 ? 4.635 -7.690 -2.890 1.00 98.75 97 ASN A C 1
ATOM 697 O O . ASN A 1 97 ? 5.657 -7.600 -3.571 1.00 98.75 97 ASN A O 1
ATOM 701 N N . ILE A 1 98 ? 4.667 -7.773 -1.562 1.00 98.88 98 ILE A N 1
ATOM 702 C CA . ILE A 1 98 ? 5.898 -7.845 -0.772 1.00 98.88 98 ILE A CA 1
ATOM 703 C C . ILE A 1 98 ? 6.024 -9.271 -0.246 1.00 98.88 98 ILE A C 1
ATOM 705 O O . ILE A 1 98 ? 5.254 -9.676 0.626 1.00 98.88 98 ILE A O 1
ATOM 709 N N . LEU A 1 99 ? 6.970 -10.040 -0.784 1.00 98.81 99 LEU A N 1
ATOM 710 C CA . LEU A 1 99 ? 7.169 -11.423 -0.355 1.00 98.81 99 LEU A CA 1
ATOM 711 C C . LEU A 1 99 ? 7.844 -11.497 1.013 1.00 98.81 99 LEU A C 1
ATOM 713 O O . LEU A 1 99 ? 8.601 -10.610 1.405 1.00 98.81 99 LEU A O 1
ATOM 717 N N . GLY A 1 100 ? 7.671 -12.637 1.686 1.00 98.50 100 GLY A N 1
ATOM 718 C CA . GLY A 1 100 ? 8.334 -12.938 2.958 1.00 98.50 100 GLY A CA 1
ATOM 719 C C . GLY A 1 100 ? 9.866 -12.952 2.894 1.00 98.50 100 GLY A C 1
ATOM 720 O O . GLY A 1 100 ? 10.524 -12.918 3.928 1.00 98.50 100 GLY A O 1
ATOM 721 N N . THR A 1 101 ? 10.437 -12.998 1.689 1.00 98.44 101 THR A N 1
ATOM 722 C CA . THR A 1 101 ? 11.880 -12.917 1.435 1.00 98.44 101 THR A CA 1
ATOM 723 C C . THR A 1 101 ? 12.411 -11.481 1.390 1.00 98.44 101 THR A C 1
ATOM 725 O O . THR A 1 101 ? 13.604 -11.285 1.603 1.00 98.44 101 THR A O 1
ATOM 728 N N . GLN A 1 102 ? 11.557 -10.466 1.200 1.00 98.62 102 GLN A N 1
ATOM 729 C CA . GLN A 1 102 ? 11.914 -9.060 1.418 1.00 98.62 102 GLN A CA 1
ATOM 730 C C . GLN A 1 102 ? 11.852 -8.764 2.924 1.00 98.62 102 GLN A C 1
ATOM 732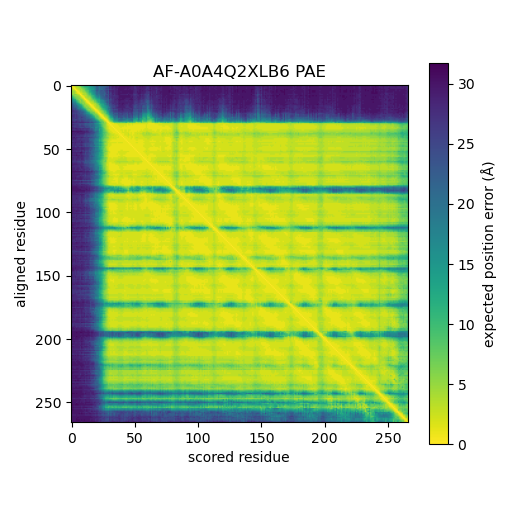 O O . GLN A 1 102 ? 10.871 -8.217 3.420 1.00 98.62 102 GLN A O 1
ATOM 737 N N . THR A 1 103 ? 12.870 -9.180 3.679 1.00 98.44 103 THR A N 1
ATOM 738 C CA . THR A 1 103 ? 12.870 -9.089 5.153 1.00 98.44 103 THR A CA 1
ATOM 739 C C . THR A 1 103 ? 13.228 -7.703 5.683 1.00 98.44 103 THR A C 1
ATOM 741 O O . THR A 1 103 ? 12.821 -7.336 6.784 1.00 98.44 103 THR A O 1
ATOM 744 N N . ASP A 1 104 ? 13.997 -6.933 4.916 1.00 98.62 104 ASP A N 1
ATOM 745 C CA . ASP A 1 104 ? 14.329 -5.552 5.252 1.00 98.62 104 ASP A CA 1
ATOM 746 C C . ASP A 1 104 ? 13.173 -4.602 4.919 1.00 98.62 104 ASP A C 1
ATOM 748 O O . ASP A 1 104 ? 12.344 -4.878 4.048 1.00 98.62 104 ASP A O 1
ATOM 752 N N . SER A 1 105 ? 13.123 -3.462 5.612 1.00 98.38 105 SER A N 1
ATOM 753 C CA . SER A 1 105 ? 12.047 -2.479 5.466 1.00 98.38 105 SER A CA 1
ATOM 754 C C . SER A 1 105 ? 11.975 -1.876 4.062 1.00 98.38 105 SER A C 1
ATOM 756 O O . SER A 1 105 ? 13.008 -1.568 3.466 1.00 98.38 105 SER A O 1
ATOM 758 N N . LEU A 1 106 ? 10.757 -1.605 3.596 1.00 98.81 106 LEU A N 1
ATOM 759 C CA . LEU A 1 106 ? 10.469 -0.895 2.356 1.00 98.81 106 LEU A CA 1
ATOM 760 C C . LEU A 1 106 ? 9.675 0.378 2.660 1.00 98.81 106 LEU A C 1
ATOM 762 O O . LEU A 1 106 ? 8.581 0.318 3.217 1.00 98.81 106 LEU A O 1
ATOM 766 N N . THR A 1 107 ? 10.204 1.522 2.242 1.00 98.62 107 THR A N 1
ATOM 767 C CA . THR A 1 107 ? 9.491 2.799 2.251 1.00 98.62 107 THR A CA 1
ATOM 768 C C . THR A 1 107 ? 9.248 3.249 0.817 1.00 98.62 107 THR A C 1
ATOM 770 O O . THR A 1 107 ? 10.180 3.257 0.015 1.00 98.62 107 THR A O 1
ATOM 773 N N . ILE A 1 108 ? 8.018 3.640 0.493 1.00 98.06 108 ILE A N 1
ATOM 774 C CA . ILE A 1 108 ? 7.630 4.200 -0.806 1.00 98.06 108 ILE A CA 1
ATOM 775 C C . ILE A 1 108 ? 7.092 5.610 -0.568 1.00 98.06 108 ILE A C 1
ATOM 777 O O . ILE A 1 108 ? 6.157 5.776 0.209 1.00 98.06 108 ILE A O 1
ATOM 781 N N . ASN A 1 109 ? 7.686 6.604 -1.227 1.00 95.75 109 ASN A N 1
ATOM 782 C CA . ASN A 1 109 ? 7.295 8.009 -1.120 1.00 95.75 109 ASN A CA 1
ATOM 783 C C . ASN A 1 109 ? 6.959 8.613 -2.483 1.00 95.75 109 ASN A C 1
ATOM 785 O O . ASN A 1 109 ? 7.666 8.374 -3.465 1.00 95.75 109 ASN A O 1
ATOM 789 N N . GLU A 1 110 ? 5.971 9.495 -2.538 1.00 93.19 110 GLU A N 1
ATOM 790 C CA . GLU A 1 110 ? 5.831 10.401 -3.679 1.00 93.19 110 GLU A CA 1
ATOM 791 C C . GLU A 1 110 ? 6.957 11.451 -3.646 1.00 93.19 110 GLU A C 1
ATOM 793 O O . GLU A 1 110 ? 7.110 12.205 -2.687 1.00 93.19 110 GLU A O 1
ATOM 798 N N . ALA A 1 111 ? 7.783 11.507 -4.692 1.00 91.12 111 ALA A N 1
ATOM 799 C CA . ALA A 1 111 ? 8.777 12.570 -4.864 1.00 91.12 111 ALA A CA 1
ATOM 800 C C . ALA A 1 111 ? 8.162 13.833 -5.482 1.00 91.12 111 ALA A C 1
ATOM 802 O O . ALA A 1 111 ? 8.594 14.949 -5.195 1.00 91.12 111 ALA A O 1
ATOM 803 N N . SER A 1 112 ? 7.196 13.654 -6.380 1.00 81.56 112 SER A N 1
ATOM 804 C CA . SER A 1 112 ? 6.415 14.704 -7.040 1.00 81.56 112 SER A CA 1
ATOM 805 C C . SER A 1 112 ? 5.220 14.051 -7.736 1.00 81.56 112 SER A C 1
ATOM 807 O O . SER A 1 112 ? 5.225 12.842 -7.861 1.00 81.56 112 SER A O 1
ATOM 809 N N . GLY A 1 113 ? 4.235 14.795 -8.234 1.00 74.81 113 GLY A N 1
ATOM 810 C CA . GLY A 1 113 ? 3.132 14.185 -8.980 1.00 74.81 113 GLY A CA 1
ATOM 811 C C . GLY A 1 113 ? 1.827 14.952 -8.852 1.00 74.81 113 GLY A C 1
ATOM 812 O O . GLY A 1 113 ? 1.741 15.965 -8.160 1.00 74.81 113 GLY A O 1
ATOM 813 N N . THR A 1 114 ? 0.821 14.520 -9.614 1.00 70.62 114 THR A N 1
ATOM 814 C CA . THR A 1 114 ? -0.525 15.128 -9.603 1.00 70.62 114 THR A CA 1
ATOM 815 C C . THR A 1 114 ? -1.664 14.112 -9.573 1.00 70.62 114 THR A C 1
ATOM 817 O O . THR A 1 114 ? -2.813 14.507 -9.394 1.00 70.62 114 THR A O 1
ATOM 820 N N . VAL A 1 115 ? -1.375 12.821 -9.783 1.00 81.19 115 VAL A N 1
ATOM 821 C CA . VAL A 1 115 ? -2.383 11.747 -9.899 1.00 81.19 115 VAL A CA 1
ATOM 822 C C . VAL A 1 115 ? -2.207 10.673 -8.820 1.00 81.19 115 VAL A C 1
ATOM 824 O O . VAL A 1 115 ? -3.188 10.017 -8.448 1.00 81.19 115 VAL A O 1
ATOM 827 N N . GLY A 1 116 ? -0.975 10.521 -8.323 1.00 88.50 116 GLY A N 1
ATOM 828 C CA . GLY A 1 116 ? -0.592 9.558 -7.304 1.00 88.50 116 GLY A CA 1
ATOM 829 C C . GLY A 1 116 ? -0.423 8.120 -7.793 1.00 88.50 116 GLY A C 1
ATOM 830 O O . GLY A 1 116 ? -0.774 7.770 -8.927 1.00 88.50 116 GLY A O 1
ATOM 831 N N . PHE A 1 117 ? 0.111 7.262 -6.923 1.00 92.88 117 PHE A N 1
ATOM 832 C CA . PHE A 1 117 ? 0.288 5.841 -7.215 1.00 92.88 117 PHE A CA 1
ATOM 833 C C . PHE A 1 117 ? -1.064 5.131 -7.147 1.00 92.88 117 PHE A C 1
ATOM 835 O O . PHE A 1 117 ? -1.699 5.048 -6.094 1.00 92.88 117 PHE A O 1
ATOM 842 N N . ARG A 1 118 ? -1.525 4.600 -8.283 1.00 92.56 118 ARG A N 1
ATOM 843 C CA . ARG A 1 118 ? -2.783 3.873 -8.361 1.00 92.56 118 ARG A CA 1
ATOM 844 C C . ARG A 1 118 ? -2.628 2.423 -7.907 1.00 92.56 118 ARG A C 1
ATOM 846 O O . ARG A 1 118 ? -2.142 1.578 -8.659 1.00 92.56 118 ARG A O 1
ATOM 853 N N . ILE A 1 119 ? -3.109 2.120 -6.707 1.00 94.19 119 ILE A N 1
ATOM 854 C CA . ILE A 1 119 ? -3.003 0.800 -6.085 1.00 94.19 119 ILE A CA 1
ATOM 855 C C . ILE A 1 119 ? -4.340 0.081 -6.213 1.00 94.19 119 ILE A C 1
ATOM 857 O O . ILE A 1 119 ? -5.349 0.494 -5.645 1.00 94.19 119 ILE A O 1
ATOM 861 N N . ARG A 1 120 ? -4.337 -1.044 -6.931 1.00 94.56 120 ARG A N 1
ATOM 862 C CA . ARG A 1 120 ? -5.505 -1.921 -7.001 1.00 94.56 120 ARG A CA 1
ATOM 863 C C . ARG A 1 120 ? -5.631 -2.728 -5.717 1.00 94.56 120 ARG A C 1
ATOM 865 O O . ARG A 1 120 ? -6.611 -2.567 -5.005 1.00 94.56 120 ARG A O 1
ATOM 872 N N . ASN A 1 121 ? -4.633 -3.561 -5.435 1.00 96.94 121 ASN A N 1
ATOM 873 C CA . ASN A 1 121 ? -4.561 -4.425 -4.258 1.00 96.94 121 ASN A CA 1
ATOM 874 C C . ASN A 1 121 ? -3.130 -4.441 -3.712 1.00 96.94 121 ASN A C 1
ATOM 876 O O . ASN A 1 121 ? -2.179 -4.162 -4.443 1.00 96.94 121 ASN A O 1
ATOM 880 N N . LEU A 1 122 ? -2.996 -4.814 -2.444 1.00 98.69 122 LEU A N 1
ATOM 881 C CA . LEU A 1 122 ? -1.725 -4.912 -1.735 1.00 98.69 122 LEU A CA 1
ATOM 882 C C . LEU A 1 122 ? -1.674 -6.245 -0.986 1.00 98.69 122 LEU A C 1
ATOM 884 O O . LEU A 1 122 ? -2.629 -6.611 -0.301 1.00 98.69 122 LEU A O 1
ATOM 888 N N . THR A 1 123 ? -0.554 -6.947 -1.078 1.00 98.88 123 THR A N 1
ATOM 889 C CA . THR A 1 123 ? -0.263 -8.128 -0.268 1.00 98.88 123 THR A CA 1
ATOM 890 C C . THR A 1 123 ? 1.121 -7.985 0.346 1.00 98.88 123 THR A C 1
ATOM 892 O O . THR A 1 123 ? 2.088 -7.691 -0.351 1.00 98.88 123 THR A O 1
ATOM 895 N N . VAL A 1 124 ? 1.198 -8.168 1.661 1.00 98.94 124 VAL A N 1
ATOM 896 C CA . VAL A 1 124 ? 2.446 -8.272 2.417 1.00 98.94 124 VAL A CA 1
ATOM 897 C C . VAL A 1 124 ? 2.458 -9.642 3.077 1.00 98.94 124 VAL A C 1
ATOM 899 O O . VAL A 1 124 ? 1.640 -9.923 3.958 1.00 98.94 124 VAL A O 1
ATOM 902 N N . ASP A 1 125 ? 3.344 -10.511 2.610 1.00 98.81 125 ASP A N 1
ATOM 903 C CA . ASP A 1 125 ? 3.418 -11.897 3.052 1.00 98.81 125 ASP A CA 1
ATOM 904 C C . ASP A 1 125 ? 4.015 -12.029 4.456 1.00 98.81 125 ASP A C 1
ATOM 906 O O . ASP A 1 125 ? 4.731 -11.164 4.969 1.00 98.81 125 ASP A O 1
ATOM 910 N N . SER A 1 126 ? 3.741 -13.171 5.085 1.00 98.62 126 SER A N 1
ATOM 911 C CA . SER A 1 126 ? 4.382 -13.521 6.349 1.00 98.62 126 SER A CA 1
ATOM 912 C C . SER A 1 126 ? 5.903 -13.586 6.183 1.00 98.62 126 SER A C 1
ATOM 914 O O . SER A 1 126 ? 6.403 -14.172 5.225 1.00 98.62 126 SER A O 1
ATOM 916 N N . GLY A 1 127 ? 6.634 -12.978 7.118 1.00 98.25 127 GLY A N 1
ATOM 917 C CA . GLY A 1 127 ? 8.096 -12.860 7.078 1.00 98.25 127 GLY A CA 1
ATOM 918 C C . GLY A 1 127 ? 8.623 -11.564 6.451 1.00 98.25 127 GLY A C 1
ATOM 919 O O . GLY A 1 127 ? 9.787 -11.241 6.665 1.00 98.25 127 GLY A O 1
ATOM 920 N N . ALA A 1 128 ? 7.784 -10.790 5.751 1.00 98.81 128 ALA A N 1
ATOM 921 C CA . ALA A 1 128 ? 8.218 -9.550 5.112 1.00 98.81 128 ALA A CA 1
ATOM 922 C C . ALA A 1 128 ? 8.590 -8.463 6.138 1.00 98.81 128 ALA A C 1
ATOM 924 O O . ALA A 1 128 ? 8.026 -8.394 7.237 1.00 98.81 128 ALA A O 1
ATOM 925 N N . GLY A 1 129 ? 9.508 -7.575 5.763 1.00 98.56 129 GLY A N 1
ATOM 926 C CA . GLY A 1 129 ? 9.869 -6.382 6.521 1.00 98.56 129 GLY A CA 1
ATOM 927 C C . GLY A 1 129 ? 8.711 -5.391 6.662 1.00 98.56 129 GLY A C 1
ATOM 928 O O . GLY A 1 129 ? 7.634 -5.560 6.090 1.00 98.56 129 GLY A O 1
ATOM 929 N N . ALA A 1 130 ? 8.925 -4.336 7.450 1.00 98.12 130 ALA A N 1
ATOM 930 C CA . ALA A 1 130 ? 7.945 -3.259 7.573 1.00 98.12 130 ALA A CA 1
ATOM 931 C C . ALA A 1 130 ? 7.759 -2.532 6.231 1.00 98.12 130 ALA A C 1
ATOM 933 O O . ALA A 1 130 ? 8.743 -2.202 5.568 1.00 98.12 130 ALA A O 1
ATOM 934 N N . LEU A 1 131 ? 6.507 -2.244 5.869 1.00 98.81 131 LEU A N 1
ATOM 935 C CA . LEU A 1 131 ? 6.154 -1.430 4.705 1.00 98.81 131 LEU A CA 1
ATOM 936 C C . LEU A 1 131 ? 5.651 -0.068 5.180 1.00 98.81 131 LEU A C 1
ATOM 938 O O . LEU A 1 131 ? 4.746 0.002 6.011 1.00 98.81 131 LEU A O 1
ATOM 942 N N . THR A 1 132 ? 6.207 1.009 4.636 1.00 98.81 132 THR A N 1
ATOM 943 C CA . THR A 1 132 ? 5.766 2.380 4.915 1.00 98.81 132 THR A CA 1
ATOM 944 C C . THR A 1 132 ? 5.452 3.115 3.617 1.00 98.81 132 THR A C 1
ATOM 946 O O . THR A 1 132 ? 6.261 3.115 2.694 1.00 98.81 132 THR A O 1
ATOM 949 N N . PHE A 1 133 ? 4.291 3.759 3.561 1.00 98.25 133 PHE A N 1
ATOM 950 C CA . PHE A 1 133 ? 3.961 4.768 2.556 1.00 98.25 133 PHE A CA 1
ATOM 951 C C . PHE A 1 133 ? 4.086 6.161 3.172 1.00 98.25 133 PHE A C 1
ATOM 953 O O . PHE A 1 133 ? 3.666 6.371 4.318 1.00 98.25 133 PHE A O 1
ATOM 960 N N . GLY A 1 134 ? 4.643 7.102 2.415 1.00 96.00 134 GLY A N 1
ATOM 961 C CA . GLY A 1 134 ? 4.925 8.456 2.876 1.00 96.00 134 GLY A CA 1
ATOM 962 C C . GLY A 1 134 ? 6.007 8.533 3.958 1.00 96.00 134 GLY A C 1
ATOM 963 O O . GLY A 1 134 ? 6.709 7.563 4.270 1.00 96.00 134 GLY A O 1
ATOM 964 N N . GLY A 1 135 ? 6.111 9.707 4.576 1.00 92.56 135 GLY A N 1
ATOM 965 C CA . GLY A 1 135 ? 7.099 10.041 5.606 1.00 92.56 135 GLY A CA 1
ATOM 966 C C . GLY A 1 135 ? 8.163 11.036 5.137 1.00 92.56 135 GLY A C 1
ATOM 967 O O . GLY A 1 135 ? 9.009 11.453 5.933 1.00 92.56 135 GLY A O 1
ATOM 968 N N . ALA A 1 136 ? 8.117 11.448 3.870 1.00 89.38 136 ALA A N 1
ATOM 969 C CA . ALA A 1 136 ? 8.876 12.575 3.343 1.00 89.38 136 ALA A CA 1
ATOM 970 C C . ALA A 1 136 ? 8.034 13.872 3.367 1.00 89.38 136 ALA A C 1
ATOM 972 O O . ALA A 1 136 ? 6.806 13.818 3.360 1.00 89.38 136 ALA A O 1
ATOM 973 N N . PRO A 1 137 ? 8.654 15.068 3.395 1.00 86.44 137 PRO A N 1
ATOM 974 C CA . PRO A 1 137 ? 7.906 16.319 3.295 1.00 86.44 137 PRO A CA 1
ATOM 975 C C . PRO A 1 137 ? 7.128 16.403 1.977 1.00 86.44 137 PRO A C 1
ATOM 977 O O . PRO A 1 137 ? 7.727 16.350 0.905 1.00 86.44 137 PRO A O 1
ATOM 980 N N . GLY A 1 138 ? 5.814 16.601 2.054 1.00 87.56 138 GLY A N 1
ATOM 981 C CA . GLY A 1 138 ? 4.957 16.703 0.877 1.00 87.56 138 GLY A CA 1
ATOM 982 C C . GLY A 1 138 ? 3.571 16.129 1.128 1.00 87.56 138 GLY A C 1
ATOM 983 O O . GLY A 1 138 ? 3.109 16.061 2.265 1.00 87.56 138 GLY A O 1
ATOM 984 N N . THR A 1 139 ? 2.906 15.757 0.041 1.00 89.75 139 THR A N 1
ATOM 985 C CA . THR A 1 139 ? 1.698 14.933 0.052 1.00 89.75 139 THR A CA 1
ATOM 986 C C . THR A 1 139 ? 2.021 13.683 -0.742 1.00 89.75 139 THR A C 1
ATOM 988 O O . THR A 1 139 ? 2.524 13.816 -1.853 1.00 89.75 139 THR A O 1
ATOM 991 N N . ASP A 1 140 ? 1.7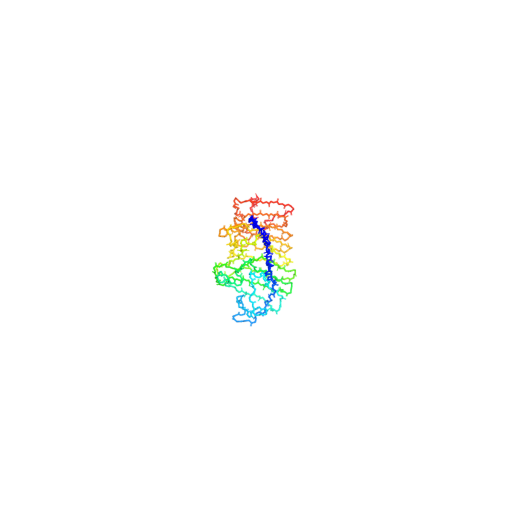46 12.514 -0.169 1.00 92.44 140 ASP A N 1
ATOM 992 C CA . ASP A 1 140 ? 1.894 11.224 -0.842 1.00 92.44 140 ASP A CA 1
ATOM 993 C C . ASP A 1 140 ? 0.508 10.698 -1.215 1.00 92.44 140 ASP A C 1
ATOM 995 O O . ASP A 1 140 ? -0.278 10.290 -0.356 1.00 92.44 140 ASP A O 1
ATOM 999 N N . TYR A 1 141 ? 0.154 10.785 -2.491 1.00 90.38 141 TYR A N 1
ATOM 1000 C CA . TYR A 1 141 ? -1.188 10.486 -2.957 1.00 90.38 141 TYR A CA 1
ATOM 1001 C C . TYR A 1 141 ? -1.306 9.029 -3.429 1.00 90.38 141 TYR A C 1
ATOM 1003 O O . TYR A 1 141 ? -0.827 8.642 -4.494 1.00 90.38 141 TYR A O 1
ATOM 1011 N N . LEU A 1 142 ? -2.040 8.209 -2.679 1.00 91.88 142 LEU A N 1
ATOM 1012 C CA . LEU A 1 142 ? -2.378 6.837 -3.057 1.00 91.88 142 LEU A CA 1
ATOM 1013 C C . LEU A 1 142 ? -3.783 6.794 -3.655 1.00 91.88 142 LEU A C 1
ATOM 1015 O O . LEU A 1 142 ? -4.760 7.150 -3.005 1.00 91.88 142 LEU A O 1
ATOM 1019 N N . ASN A 1 143 ? -3.915 6.329 -4.892 1.00 90.19 143 ASN A N 1
ATOM 1020 C CA . ASN A 1 143 ? -5.166 6.371 -5.645 1.00 90.19 143 ASN A CA 1
ATOM 1021 C C . ASN A 1 143 ? -5.789 4.967 -5.760 1.00 90.19 143 ASN A C 1
ATOM 1023 O O . ASN A 1 143 ? -5.158 4.046 -6.270 1.00 90.19 143 ASN A O 1
ATOM 1027 N N . LEU A 1 144 ? -7.037 4.775 -5.330 1.00 89.12 144 LEU A N 1
ATOM 1028 C CA . LEU A 1 144 ? -7.729 3.479 -5.429 1.00 89.12 144 LEU A CA 1
ATOM 1029 C C . LEU A 1 144 ? -8.223 3.176 -6.846 1.00 89.12 144 LEU A C 1
ATOM 1031 O O . LEU A 1 144 ? -8.328 2.024 -7.252 1.00 89.12 144 LEU A O 1
ATOM 1035 N N . GLY A 1 145 ? -8.420 4.193 -7.674 1.00 77.25 145 GLY A N 1
ATOM 1036 C CA . GLY A 1 145 ? -8.207 4.017 -9.091 1.00 77.25 145 GLY A CA 1
ATOM 1037 C C . GLY A 1 145 ? -9.258 4.585 -10.014 1.00 77.25 145 GLY A C 1
ATOM 1038 O O . GLY A 1 145 ? -9.407 5.799 -10.119 1.00 77.25 145 GLY A O 1
ATOM 1039 N N . SER A 1 146 ? -9.861 3.715 -10.823 1.00 79.25 146 SER A N 1
ATOM 1040 C CA . SER A 1 146 ? -10.852 4.105 -11.826 1.00 79.25 146 SER A CA 1
ATOM 1041 C C . SER A 1 146 ? -12.227 3.566 -11.461 1.00 79.25 146 SER A C 1
ATOM 1043 O O . SER A 1 146 ? -12.353 2.597 -10.718 1.00 79.25 146 SER A O 1
ATOM 1045 N N . SER A 1 147 ? -13.271 4.123 -12.071 1.00 84.31 147 SER A N 1
ATOM 1046 C CA . SER A 1 147 ? -14.649 3.658 -11.885 1.00 84.31 147 SER A CA 1
ATOM 1047 C C . SER A 1 147 ? -14.916 2.225 -12.371 1.00 84.31 147 SER A C 1
ATOM 1049 O O . SER A 1 147 ? -16.012 1.712 -12.165 1.00 84.31 147 SER A O 1
ATOM 1051 N N . GLY A 1 148 ? -13.939 1.570 -13.012 1.00 87.06 148 GLY A N 1
ATOM 1052 C CA . GLY A 1 148 ? -14.023 0.168 -13.423 1.00 87.06 148 GLY A CA 1
ATOM 1053 C C . GLY A 1 148 ? -13.595 -0.837 -12.348 1.00 87.06 148 GLY A C 1
ATOM 1054 O O . GLY A 1 148 ? -13.821 -2.031 -12.529 1.00 87.06 148 GLY A O 1
ATOM 1055 N N . VAL A 1 149 ? -12.976 -0.386 -11.250 1.00 90.31 149 VAL A N 1
ATOM 1056 C CA . VAL A 1 149 ? -12.530 -1.242 -10.141 1.00 90.31 149 VAL A CA 1
ATOM 1057 C C . VAL A 1 149 ? -12.902 -0.573 -8.830 1.00 90.31 149 VAL A C 1
ATOM 1059 O O . VAL A 1 149 ? -12.326 0.445 -8.472 1.00 90.31 149 VAL A O 1
ATOM 1062 N N . LEU A 1 150 ? -13.881 -1.143 -8.133 1.00 92.81 150 LEU A N 1
ATOM 1063 C CA . LEU A 1 150 ? -14.488 -0.523 -6.950 1.00 92.81 150 LEU A CA 1
ATOM 1064 C C . LEU A 1 150 ? -14.177 -1.266 -5.648 1.00 92.81 150 LEU A C 1
ATOM 1066 O O . LEU A 1 150 ? -14.540 -0.790 -4.579 1.00 92.81 150 LEU A O 1
ATOM 1070 N N . ALA A 1 151 ? -13.560 -2.444 -5.730 1.00 94.00 151 ALA A N 1
ATOM 1071 C CA . ALA A 1 151 ? -13.225 -3.270 -4.579 1.00 94.00 151 ALA A CA 1
ATOM 1072 C C . ALA A 1 151 ? -11.712 -3.469 -4.516 1.00 94.00 151 ALA A C 1
ATOM 1074 O O . ALA A 1 151 ? -11.105 -3.951 -5.475 1.00 94.00 151 ALA A O 1
ATOM 1075 N N . HIS A 1 152 ? -11.141 -3.103 -3.373 1.00 95.56 152 HIS A N 1
ATOM 1076 C CA . HIS A 1 152 ? -9.717 -3.150 -3.084 1.00 95.56 152 HIS A CA 1
ATOM 1077 C C . HIS A 1 152 ? -9.510 -3.983 -1.831 1.00 95.56 152 HIS A C 1
ATOM 1079 O O . HIS A 1 152 ? -10.162 -3.759 -0.812 1.00 95.56 152 HIS A O 1
ATOM 1085 N N . THR A 1 153 ? -8.598 -4.942 -1.896 1.00 97.94 153 THR A N 1
ATOM 1086 C CA . THR A 1 153 ? -8.219 -5.762 -0.750 1.00 97.94 153 THR A CA 1
ATOM 1087 C C . THR A 1 153 ? -6.733 -5.613 -0.518 1.00 97.94 153 THR A C 1
ATOM 1089 O O . THR A 1 153 ? -5.907 -5.995 -1.350 1.00 97.94 153 THR A O 1
ATOM 1092 N N . TRP A 1 154 ? -6.403 -5.021 0.620 1.00 98.56 154 TRP A N 1
ATOM 1093 C CA . TRP A 1 154 ? -5.049 -4.864 1.107 1.00 98.56 154 TRP A CA 1
ATOM 1094 C C . TRP A 1 154 ? -4.874 -5.807 2.294 1.00 98.56 154 TRP A C 1
ATOM 1096 O O . TRP A 1 154 ? -5.613 -5.742 3.276 1.00 98.56 154 TRP A O 1
ATOM 1106 N N . THR A 1 155 ? -3.932 -6.735 2.170 1.00 98.88 155 THR A N 1
ATOM 1107 C CA . THR A 1 155 ? -3.691 -7.814 3.131 1.00 98.88 155 THR A CA 1
ATOM 1108 C C . THR A 1 155 ? -2.297 -7.674 3.712 1.00 98.88 155 THR A C 1
ATOM 1110 O O . THR A 1 155 ? -1.323 -7.657 2.962 1.00 98.88 155 THR A O 1
ATOM 1113 N N . ASN A 1 156 ? -2.199 -7.629 5.038 1.00 98.88 156 ASN A N 1
ATOM 1114 C CA . ASN A 1 156 ? -0.933 -7.724 5.748 1.00 98.88 156 ASN A CA 1
ATOM 1115 C C . ASN A 1 156 ? -0.911 -9.012 6.574 1.00 98.88 156 ASN A C 1
ATOM 1117 O O . ASN A 1 156 ? -1.652 -9.132 7.543 1.00 98.88 156 ASN A O 1
ATOM 1121 N N . ASN A 1 157 ? -0.060 -9.965 6.206 1.00 98.81 157 ASN A N 1
ATOM 1122 C CA . ASN A 1 157 ? 0.192 -11.193 6.966 1.00 98.81 157 ASN A CA 1
ATOM 1123 C C . ASN A 1 157 ? 1.576 -11.189 7.638 1.00 98.81 157 ASN A C 1
ATOM 1125 O O . ASN A 1 157 ? 1.970 -12.188 8.249 1.00 98.81 157 ASN A O 1
ATOM 1129 N N . SER A 1 158 ? 2.323 -10.085 7.533 1.00 98.62 158 SER A N 1
ATOM 1130 C CA . SER A 1 158 ? 3.589 -9.905 8.238 1.00 98.62 158 SER A CA 1
ATOM 1131 C C . SER A 1 158 ? 3.367 -9.635 9.729 1.00 98.62 158 SER A C 1
ATOM 1133 O O . SER A 1 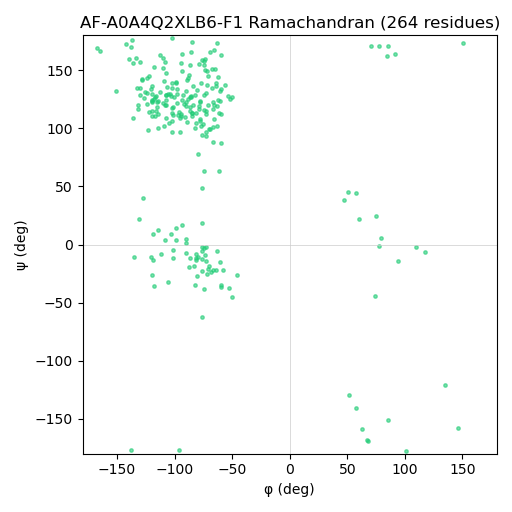158 ? 2.333 -9.116 10.151 1.00 98.62 158 SER A O 1
ATOM 1135 N N . ALA A 1 159 ? 4.372 -9.970 10.541 1.00 98.31 159 ALA A N 1
ATOM 1136 C CA . ALA A 1 159 ? 4.453 -9.526 11.930 1.00 98.31 159 ALA A CA 1
ATOM 1137 C C . ALA A 1 159 ? 4.755 -8.016 12.041 1.00 98.31 159 ALA A C 1
ATOM 1139 O O . ALA A 1 159 ? 4.512 -7.413 13.086 1.00 98.31 159 ALA A O 1
ATOM 1140 N N . ASN A 1 160 ? 5.274 -7.405 10.972 1.00 98.50 160 ASN A N 1
ATOM 1141 C CA . ASN A 1 160 ? 5.542 -5.977 10.895 1.00 98.50 160 ASN A CA 1
ATOM 1142 C C . ASN A 1 160 ? 4.301 -5.211 10.404 1.00 98.50 160 ASN A C 1
ATOM 1144 O O . ASN A 1 160 ? 3.540 -5.720 9.573 1.00 98.50 160 ASN A O 1
ATOM 1148 N N . PRO A 1 161 ? 4.071 -3.980 10.888 1.00 98.06 161 PRO A N 1
ATOM 1149 C CA . PRO A 1 161 ? 2.943 -3.183 10.434 1.00 98.06 161 PRO A CA 1
ATOM 1150 C C . PRO A 1 161 ? 3.149 -2.667 9.004 1.00 98.06 161 PRO A C 1
ATOM 1152 O O . PRO A 1 161 ? 4.268 -2.339 8.604 1.00 98.06 161 PRO A O 1
ATOM 1155 N N . VAL A 1 162 ? 2.041 -2.503 8.279 1.00 98.88 162 VAL A N 1
ATOM 1156 C CA . VAL A 1 162 ? 1.976 -1.564 7.151 1.00 98.88 162 VAL A CA 1
ATOM 1157 C C . VAL A 1 162 ? 1.622 -0.194 7.713 1.00 98.88 162 VAL A C 1
ATOM 1159 O O . VAL A 1 162 ? 0.636 -0.066 8.439 1.00 98.88 162 VAL A O 1
ATOM 1162 N N . THR A 1 163 ? 2.420 0.823 7.398 1.00 98.75 163 THR A N 1
ATOM 1163 C CA . THR A 1 163 ? 2.255 2.182 7.924 1.00 98.75 163 THR A CA 1
ATOM 1164 C C . THR A 1 163 ? 1.926 3.167 6.813 1.00 98.75 163 THR A C 1
ATOM 1166 O O . THR A 1 163 ? 2.657 3.264 5.833 1.00 98.75 163 THR A O 1
ATOM 1169 N N . PHE A 1 164 ? 0.856 3.937 6.998 1.00 98.06 164 PHE A N 1
ATOM 1170 C CA . PHE A 1 164 ? 0.573 5.137 6.216 1.00 98.06 164 PHE A CA 1
ATOM 1171 C C . PHE A 1 164 ? 0.950 6.350 7.060 1.00 98.06 164 PHE A C 1
ATOM 1173 O O . PHE A 1 164 ? 0.359 6.581 8.118 1.00 98.06 164 PHE A O 1
ATOM 1180 N N . SER A 1 165 ? 1.973 7.082 6.629 1.00 97.31 165 SER A N 1
ATOM 1181 C CA . SER A 1 165 ? 2.465 8.285 7.306 1.00 97.31 165 SER A CA 1
ATOM 1182 C C . SER A 1 165 ? 1.464 9.441 7.210 1.00 97.31 165 SER A C 1
ATOM 1184 O O . SER A 1 165 ? 0.515 9.391 6.435 1.00 97.31 165 SER A O 1
ATOM 1186 N N . SER A 1 166 ? 1.635 10.490 8.020 1.00 94.75 166 SER A N 1
ATOM 1187 C CA . SER A 1 166 ? 0.654 11.585 8.133 1.00 94.75 166 SER A CA 1
ATOM 1188 C C . SER A 1 166 ? 0.450 12.408 6.855 1.00 94.75 166 SER A C 1
ATOM 1190 O O . SER A 1 166 ? -0.575 13.067 6.714 1.00 94.75 166 SER A O 1
ATOM 1192 N N . ASP A 1 167 ? 1.430 12.392 5.956 1.00 93.25 167 ASP A N 1
ATOM 1193 C CA . ASP A 1 167 ? 1.432 13.033 4.638 1.00 93.25 167 ASP A CA 1
ATOM 1194 C C . ASP A 1 167 ? 0.676 12.234 3.565 1.00 93.25 167 ASP A C 1
ATOM 1196 O O . ASP A 1 167 ? 0.410 12.765 2.484 1.00 93.25 167 ASP A O 1
ATOM 1200 N N . VAL A 1 168 ? 0.292 10.986 3.857 1.00 93.88 168 VAL A N 1
ATOM 1201 C CA . VAL A 1 168 ? -0.423 10.134 2.905 1.00 93.88 168 VAL A CA 1
ATOM 1202 C C . VAL A 1 168 ? -1.868 10.602 2.727 1.00 93.88 168 VAL A C 1
ATOM 1204 O O . VAL A 1 168 ? -2.629 10.729 3.683 1.00 93.88 168 VAL A O 1
ATOM 1207 N N . VAL A 1 169 ? -2.307 10.763 1.486 1.00 91.00 169 VAL A N 1
ATOM 1208 C CA . VAL A 1 169 ? -3.710 10.983 1.125 1.00 91.00 169 VAL A CA 1
ATOM 1209 C C . VAL A 1 169 ? -4.186 9.789 0.318 1.00 91.00 169 VAL A C 1
ATOM 1211 O O . VAL A 1 169 ? -3.616 9.473 -0.719 1.00 91.00 169 VAL A O 1
ATOM 1214 N N . ILE A 1 170 ? -5.250 9.126 0.776 1.00 90.12 170 ILE A N 1
ATOM 1215 C CA . ILE A 1 170 ? -5.874 8.045 0.009 1.00 90.12 170 ILE A CA 1
ATOM 1216 C C . ILE A 1 170 ? -7.052 8.626 -0.771 1.00 90.12 170 ILE A C 1
ATOM 1218 O O . ILE A 1 170 ? -8.041 9.080 -0.199 1.00 90.12 170 ILE A O 1
ATOM 1222 N N . GLY A 1 171 ? -6.927 8.613 -2.090 1.00 87.12 171 GLY A N 1
ATOM 1223 C CA . GLY A 1 171 ? -7.905 9.104 -3.041 1.00 87.12 171 GLY A CA 1
ATOM 1224 C C . GLY A 1 171 ? -8.763 8.010 -3.647 1.00 87.12 171 GLY A C 1
ATOM 1225 O O . GLY A 1 171 ? -8.264 6.959 -4.041 1.00 87.12 171 GLY A O 1
ATOM 1226 N N . ALA A 1 172 ? -10.055 8.281 -3.820 1.00 81.81 172 ALA A N 1
ATOM 1227 C CA . ALA A 1 172 ? -10.926 7.414 -4.613 1.00 81.81 172 ALA A CA 1
ATOM 1228 C C . ALA A 1 172 ? -10.631 7.523 -6.126 1.00 81.81 172 ALA A C 1
ATOM 1230 O O . ALA A 1 172 ? -10.901 6.593 -6.879 1.00 81.81 172 ALA A O 1
ATOM 1231 N N . GLY A 1 173 ? -10.083 8.655 -6.586 1.00 74.31 173 GLY A N 1
ATOM 1232 C CA . GLY A 1 173 ? -9.757 8.924 -7.992 1.00 74.31 173 GLY A CA 1
ATOM 1233 C C . GLY A 1 173 ? -10.972 9.206 -8.891 1.00 74.31 173 GLY A C 1
ATOM 1234 O O . GLY A 1 173 ? -10.942 10.150 -9.679 1.00 74.31 173 GLY A O 1
ATOM 1235 N N . GLY A 1 174 ? -12.051 8.423 -8.779 1.00 72.81 174 GLY A N 1
ATOM 1236 C CA . GLY A 1 174 ? -13.308 8.597 -9.520 1.00 72.81 174 GLY A CA 1
ATOM 1237 C C . GLY A 1 174 ? -14.479 9.058 -8.647 1.00 72.81 174 GLY A C 1
ATOM 1238 O O . GLY A 1 174 ? -14.472 8.863 -7.438 1.00 72.81 174 GLY A O 1
ATOM 1239 N N . ALA A 1 175 ? -15.527 9.622 -9.261 1.00 80.62 175 ALA A N 1
ATOM 1240 C CA . ALA A 1 175 ? -16.750 10.067 -8.575 1.00 80.62 175 ALA A CA 1
ATOM 1241 C C . ALA A 1 175 ? -17.693 8.904 -8.189 1.00 80.62 175 ALA A C 1
ATOM 1243 O O . ALA A 1 175 ? -18.881 8.906 -8.510 1.00 80.62 175 ALA A O 1
ATOM 1244 N N . VAL A 1 176 ? -17.140 7.863 -7.566 1.00 85.62 176 VAL A N 1
ATOM 1245 C CA . VAL A 1 176 ? -17.826 6.621 -7.183 1.00 85.62 176 VAL A CA 1
ATOM 1246 C C . VAL A 1 176 ? -17.405 6.188 -5.776 1.00 85.62 176 VAL A C 1
ATOM 1248 O O . VAL A 1 176 ? -16.491 6.759 -5.178 1.00 85.62 176 VAL A O 1
ATOM 1251 N N . ILE A 1 177 ? -18.100 5.192 -5.224 1.00 88.56 177 ILE A N 1
ATOM 1252 C CA . ILE A 1 177 ? -17.764 4.605 -3.924 1.00 88.56 177 ILE A CA 1
ATOM 1253 C C . ILE A 1 177 ? -16.799 3.440 -4.147 1.00 88.56 177 ILE A C 1
ATOM 1255 O O . ILE A 1 177 ? -17.142 2.485 -4.843 1.00 88.56 177 ILE A O 1
ATOM 1259 N N . HIS A 1 178 ? -15.626 3.511 -3.525 1.00 91.31 178 HIS A N 1
ATOM 1260 C CA . HIS A 1 178 ? -14.651 2.427 -3.461 1.00 91.31 178 HIS A CA 1
ATOM 1261 C C . HIS A 1 178 ? -14.719 1.746 -2.091 1.00 91.31 178 HIS A C 1
ATOM 1263 O O . HIS A 1 178 ? -14.751 2.417 -1.060 1.00 91.31 178 HIS A O 1
ATOM 1269 N N . GLY A 1 179 ? -14.727 0.416 -2.069 1.00 92.56 179 GLY A N 1
ATOM 1270 C CA . GLY A 1 179 ? -14.522 -0.385 -0.866 1.00 92.56 179 GLY A CA 1
ATOM 1271 C C . GLY A 1 179 ? -13.040 -0.696 -0.691 1.00 92.56 179 GLY A C 1
ATOM 1272 O O . GLY A 1 179 ? -12.456 -1.348 -1.554 1.00 92.56 179 GLY A O 1
ATOM 1273 N N . LEU A 1 180 ? -12.448 -0.246 0.415 1.00 94.81 180 LEU A N 1
ATOM 1274 C CA . LEU A 1 180 ? -11.069 -0.547 0.789 1.00 94.81 180 LEU A CA 1
ATOM 1275 C C . LEU A 1 180 ? -11.057 -1.488 1.990 1.00 94.81 180 LEU A C 1
ATOM 1277 O O . LEU A 1 180 ? -11.258 -1.060 3.124 1.00 94.81 180 LEU A O 1
ATOM 1281 N N . THR A 1 181 ? -10.813 -2.770 1.742 1.00 97.25 181 THR A N 1
ATOM 1282 C CA . THR A 1 181 ? -10.653 -3.775 2.790 1.00 97.25 181 THR A CA 1
ATOM 1283 C C . THR A 1 181 ? -9.210 -3.822 3.268 1.00 97.25 181 THR A C 1
ATOM 1285 O O . THR A 1 181 ? -8.319 -4.161 2.495 1.00 97.25 181 THR A O 1
ATOM 1288 N N . LEU A 1 182 ? -9.002 -3.531 4.550 1.00 97.88 182 LEU A N 1
ATOM 1289 C CA . LEU A 1 182 ? -7.744 -3.723 5.265 1.00 97.88 182 LEU A CA 1
ATOM 1290 C C . LEU A 1 182 ? -7.870 -5.002 6.103 1.00 97.88 182 LEU A C 1
ATOM 1292 O O . LEU A 1 182 ? -8.671 -5.049 7.040 1.00 97.88 182 LEU A O 1
ATOM 1296 N N . THR A 1 183 ? -7.129 -6.049 5.731 1.00 98.56 183 THR A N 1
ATOM 1297 C CA . THR A 1 183 ? -7.255 -7.403 6.301 1.00 98.56 183 THR A CA 1
ATOM 1298 C C . THR A 1 183 ? -5.900 -8.071 6.564 1.00 98.56 183 THR A C 1
ATOM 1300 O O . THR A 1 183 ? -4.842 -7.464 6.373 1.00 98.56 183 THR A O 1
ATOM 1303 N N . GLY A 1 184 ? -5.937 -9.324 7.015 1.00 98.44 184 GLY A N 1
ATOM 1304 C CA . GLY A 1 184 ? -4.781 -10.144 7.369 1.00 98.44 184 GLY A CA 1
ATOM 1305 C C . GLY A 1 184 ? -4.521 -10.222 8.874 1.00 98.44 184 GLY A C 1
ATOM 1306 O O . GLY A 1 184 ? -5.297 -9.722 9.695 1.00 98.44 184 GLY A O 1
ATOM 1307 N N . THR A 1 185 ? -3.448 -10.921 9.240 1.00 98.31 185 THR A N 1
ATOM 1308 C CA . THR A 1 185 ? -3.043 -11.127 10.641 1.00 98.31 185 THR A CA 1
ATOM 1309 C C . THR A 1 185 ? -2.150 -10.014 11.189 1.00 98.31 185 THR A C 1
ATOM 1311 O O . THR A 1 185 ? -2.020 -9.887 12.403 1.00 98.31 185 THR A O 1
ATOM 1314 N N . GLY A 1 186 ? -1.518 -9.238 10.309 1.00 98.38 186 GLY A N 1
ATOM 1315 C CA . GLY A 1 186 ? -0.613 -8.140 10.626 1.00 98.38 186 GLY A CA 1
ATOM 1316 C C . GLY A 1 186 ? -1.327 -6.812 10.868 1.00 98.38 186 GLY A C 1
ATOM 1317 O O . GLY A 1 186 ? -2.503 -6.632 10.544 1.00 98.38 186 GLY A O 1
ATOM 1318 N N . ASN A 1 187 ? -0.595 -5.861 11.443 1.00 98.44 187 ASN A N 1
ATOM 1319 C CA . ASN A 1 187 ? -1.152 -4.575 11.856 1.00 98.44 187 ASN A CA 1
ATOM 1320 C C . ASN A 1 187 ? -1.159 -3.534 10.726 1.00 98.44 187 ASN A C 1
ATOM 1322 O O . ASN A 1 187 ? -0.322 -3.560 9.820 1.00 98.44 187 ASN A O 1
ATOM 1326 N N . TRP A 1 188 ? -2.081 -2.581 10.836 1.00 98.56 188 TRP A N 1
ATOM 1327 C CA . TRP A 1 188 ? -2.224 -1.413 9.972 1.00 98.56 188 TRP A CA 1
ATOM 1328 C C . TRP A 1 188 ? -2.083 -0.149 10.816 1.00 98.56 188 TRP A C 1
ATOM 1330 O O . TRP A 1 188 ? -2.925 0.107 11.672 1.00 98.56 188 TRP A O 1
ATOM 1340 N N . ASN A 1 189 ? -1.044 0.646 10.586 1.00 98.19 189 ASN A N 1
ATOM 1341 C CA . ASN A 1 189 ? -0.860 1.933 11.250 1.00 98.19 189 ASN A CA 1
ATOM 1342 C C . ASN A 1 189 ? -1.378 3.046 10.340 1.00 98.19 189 ASN A C 1
ATOM 1344 O O . ASN A 1 189 ? -0.792 3.326 9.294 1.00 98.19 189 ASN A O 1
ATOM 1348 N N . ILE A 1 190 ? -2.475 3.673 10.746 1.00 97.06 190 ILE A N 1
ATOM 1349 C CA . ILE A 1 190 ? -3.123 4.765 10.026 1.00 97.06 190 ILE A CA 1
ATOM 1350 C C . ILE A 1 190 ? -2.737 6.064 10.729 1.00 97.06 190 ILE A C 1
ATOM 1352 O O . ILE A 1 190 ? -3.324 6.408 11.752 1.00 97.06 190 ILE A O 1
ATOM 1356 N N . ASN A 1 191 ? -1.722 6.766 10.221 1.00 96.38 191 ASN A N 1
ATOM 1357 C CA . ASN A 1 191 ? -1.322 8.075 10.756 1.00 96.38 191 ASN A CA 1
ATOM 1358 C C . ASN A 1 191 ? -1.830 9.235 9.891 1.00 96.38 191 ASN A C 1
ATOM 1360 O O . ASN A 1 191 ? -1.784 10.391 10.315 1.00 96.38 191 ASN A O 1
ATOM 1364 N N . ASN A 1 192 ? -2.329 8.944 8.694 1.00 92.56 192 ASN A N 1
ATOM 1365 C CA . ASN A 1 192 ? -3.052 9.893 7.866 1.00 92.56 192 ASN A CA 1
ATOM 1366 C C . ASN A 1 192 ? -4.536 9.964 8.227 1.00 92.56 192 ASN A C 1
ATOM 1368 O O . ASN A 1 192 ? -5.033 9.189 9.034 1.00 92.56 192 ASN A O 1
ATOM 1372 N N . SER A 1 193 ? -5.256 10.888 7.594 1.00 89.81 193 SER A N 1
ATOM 1373 C CA . SER A 1 193 ? -6.710 10.958 7.692 1.00 89.81 193 SER A CA 1
ATOM 1374 C C . SER A 1 193 ? -7.364 10.189 6.543 1.00 89.81 193 SER A C 1
ATOM 1376 O O . SER A 1 193 ? -7.106 10.486 5.375 1.00 89.81 193 SER A O 1
ATOM 1378 N N . LEU A 1 194 ? -8.239 9.229 6.860 1.00 87.56 194 LEU A N 1
ATOM 1379 C CA . LEU A 1 194 ? -9.067 8.505 5.885 1.00 87.56 194 LEU A CA 1
ATOM 1380 C C . LEU A 1 194 ? -10.215 9.407 5.390 1.00 87.56 194 LEU A C 1
ATOM 1382 O O . LEU A 1 194 ? -11.395 9.179 5.658 1.00 87.56 194 LEU A O 1
ATOM 1386 N N . ILE A 1 195 ? -9.861 10.504 4.720 1.00 74.81 195 ILE A N 1
ATOM 1387 C CA . ILE A 1 195 ? -10.799 11.470 4.143 1.00 74.81 195 ILE A CA 1
ATOM 1388 C C . ILE A 1 195 ? -11.163 11.029 2.726 1.00 74.81 195 ILE A C 1
ATOM 1390 O O . ILE A 1 195 ? -10.329 10.551 1.965 1.00 74.81 195 ILE A O 1
ATOM 1394 N N . LYS A 1 196 ? -12.418 11.254 2.348 1.00 68.06 196 LYS A N 1
ATOM 1395 C CA . LYS A 1 196 ? -12.895 11.307 0.969 1.00 68.06 196 LYS A CA 1
ATOM 1396 C C . LYS A 1 196 ? -12.145 12.419 0.229 1.00 68.06 196 LYS A C 1
ATOM 1398 O O . LYS A 1 196 ? -12.584 13.569 0.236 1.00 68.06 196 LYS A O 1
ATOM 1403 N N . ALA A 1 197 ? -10.989 12.106 -0.343 1.00 58.34 197 ALA A N 1
ATOM 1404 C CA . ALA A 1 197 ? -10.327 13.012 -1.268 1.00 58.34 197 ALA A CA 1
ATOM 1405 C C . ALA A 1 197 ? -11.023 12.945 -2.641 1.00 58.34 197 ALA A C 1
ATOM 1407 O O . ALA A 1 197 ? -11.397 11.866 -3.115 1.00 58.34 197 ALA A O 1
ATOM 1408 N N . ASP A 1 198 ? -11.192 14.115 -3.260 1.00 64.81 198 ASP A N 1
ATOM 1409 C CA . ASP A 1 198 ? -11.832 14.335 -4.563 1.00 64.81 198 ASP A CA 1
ATOM 1410 C C . ASP A 1 198 ? -13.322 13.952 -4.644 1.00 64.81 198 ASP A C 1
ATOM 1412 O O . ASP A 1 198 ? -14.043 13.943 -3.650 1.00 64.81 198 ASP A O 1
ATOM 1416 N N . GLN A 1 199 ? -13.837 13.723 -5.858 1.00 69.31 199 GLN A N 1
ATOM 1417 C CA . GLN A 1 199 ? -15.273 13.538 -6.106 1.00 69.31 199 GLN A CA 1
ATOM 1418 C C . GLN A 1 199 ? -15.826 12.171 -5.648 1.00 69.31 199 GLN A C 1
ATOM 1420 O O . GLN A 1 199 ? -17.024 11.924 -5.794 1.00 69.31 199 GLN A O 1
ATOM 1425 N N . GLY A 1 200 ? -14.982 11.272 -5.133 1.00 76.69 200 GLY A N 1
ATOM 1426 C CA . GLY A 1 200 ? -15.355 9.912 -4.735 1.00 76.69 200 GLY A CA 1
ATOM 1427 C C . GLY A 1 200 ? -15.530 9.717 -3.232 1.00 76.69 200 GLY A C 1
ATOM 1428 O O . GLY A 1 200 ? -15.349 10.621 -2.423 1.00 76.69 200 GLY A O 1
ATOM 1429 N N . THR A 1 201 ? -15.911 8.506 -2.832 1.00 84.56 201 THR A N 1
ATOM 1430 C CA . THR A 1 201 ? -15.998 8.112 -1.419 1.00 84.56 201 THR A CA 1
ATOM 1431 C C . THR A 1 201 ? -15.235 6.820 -1.188 1.00 84.56 201 THR A C 1
ATOM 1433 O O . THR A 1 201 ? -15.316 5.902 -1.999 1.00 84.56 201 THR A O 1
ATOM 1436 N N . IL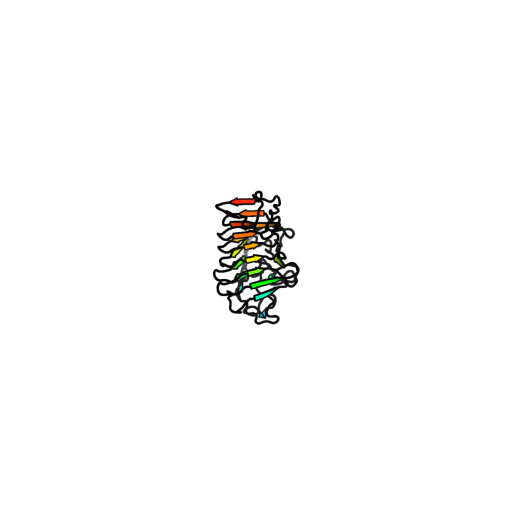E A 1 202 ? -14.555 6.729 -0.048 1.00 87.69 202 ILE A N 1
ATOM 1437 C CA . ILE A 1 202 ? -13.943 5.492 0.428 1.00 87.69 202 ILE A CA 1
ATOM 1438 C C . ILE A 1 202 ? -14.825 4.923 1.545 1.00 87.69 202 ILE A C 1
ATOM 1440 O O . ILE A 1 202 ? -15.188 5.635 2.485 1.00 87.69 202 ILE A O 1
ATOM 1444 N N . ASN A 1 203 ? -15.195 3.650 1.415 1.00 90.75 203 ASN A N 1
ATOM 1445 C CA . ASN A 1 203 ? -15.743 2.832 2.488 1.00 90.75 203 ASN A CA 1
ATOM 1446 C C . ASN A 1 203 ? -14.633 1.906 2.987 1.00 90.75 203 ASN A C 1
ATOM 1448 O O . ASN A 1 203 ? -14.259 0.959 2.293 1.00 90.75 203 ASN A O 1
ATOM 1452 N N . VAL A 1 204 ? -14.087 2.202 4.160 1.00 92.75 204 VAL A N 1
ATOM 1453 C CA . VAL A 1 204 ? -13.024 1.401 4.763 1.00 92.75 204 VAL A CA 1
ATOM 1454 C C . VAL A 1 204 ? -13.651 0.215 5.481 1.00 92.75 204 VAL A C 1
ATOM 1456 O O . VAL A 1 204 ? -14.584 0.363 6.267 1.00 92.75 204 VAL A O 1
ATOM 1459 N N . ILE A 1 205 ? -13.145 -0.975 5.186 1.00 94.38 205 ILE A N 1
ATOM 1460 C CA . ILE A 1 205 ? -13.609 -2.235 5.751 1.00 94.38 205 ILE A CA 1
ATOM 1461 C C . ILE A 1 205 ? -12.451 -2.827 6.548 1.00 94.38 205 ILE A C 1
ATOM 1463 O O . ILE A 1 205 ? -11.456 -3.260 5.967 1.00 94.38 205 ILE A O 1
ATOM 1467 N N . LYS A 1 206 ? -12.569 -2.853 7.873 1.00 94.81 206 LYS A N 1
ATOM 1468 C CA . LYS A 1 206 ? -11.633 -3.571 8.735 1.00 94.81 206 LYS A CA 1
ATOM 1469 C C . LYS A 1 206 ? -12.049 -5.035 8.824 1.00 94.81 206 LYS A C 1
ATOM 1471 O O . LYS A 1 206 ? -13.142 -5.348 9.291 1.00 94.81 206 LYS A O 1
ATOM 1476 N N . ASP A 1 207 ? -11.162 -5.922 8.401 1.00 96.25 207 ASP A N 1
ATOM 1477 C CA . ASP A 1 207 ? -11.345 -7.371 8.449 1.00 96.25 207 ASP A CA 1
ATOM 1478 C C . ASP A 1 207 ? -10.050 -8.062 8.918 1.00 96.25 207 ASP A C 1
ATOM 1480 O O . ASP A 1 207 ? -9.042 -7.395 9.176 1.00 96.25 207 ASP A O 1
ATOM 1484 N N . GLY A 1 208 ? -10.070 -9.383 9.090 1.00 96.69 208 GLY A N 1
ATOM 1485 C CA . GLY A 1 208 ? -8.924 -10.157 9.566 1.00 96.69 208 GLY A CA 1
ATOM 1486 C C . GLY A 1 208 ? -8.600 -9.926 11.045 1.00 96.69 208 GLY A C 1
ATOM 1487 O O . GLY A 1 208 ? -9.156 -9.048 11.707 1.00 96.69 208 GLY A O 1
ATOM 1488 N N . SER A 1 209 ? -7.688 -10.732 11.589 1.00 96.44 209 SER A N 1
ATOM 1489 C CA . SER A 1 209 ? -7.374 -10.726 13.024 1.00 96.44 209 SER A CA 1
ATOM 1490 C C . SER A 1 209 ? -6.407 -9.621 13.455 1.00 96.44 209 SER A C 1
ATOM 1492 O O . SER A 1 209 ? -6.259 -9.400 14.653 1.00 96.44 209 SER A O 1
ATOM 1494 N N . GLY A 1 210 ? -5.733 -8.950 12.516 1.00 97.19 210 GLY A N 1
ATOM 1495 C CA . GLY A 1 210 ? -4.785 -7.878 12.818 1.00 97.19 210 GLY A CA 1
ATOM 1496 C C . GLY A 1 210 ? -5.436 -6.635 13.433 1.00 97.19 210 GLY A C 1
ATOM 1497 O O . GLY A 1 210 ? -6.663 -6.464 13.404 1.00 97.19 210 GLY A O 1
ATOM 1498 N N . THR A 1 211 ? -4.603 -5.737 13.957 1.00 97.06 211 THR A N 1
ATOM 1499 C CA . THR A 1 211 ? -5.039 -4.474 14.568 1.00 97.06 211 THR A CA 1
ATOM 1500 C C . THR A 1 211 ? -4.916 -3.313 13.586 1.00 97.06 211 THR A C 1
ATOM 1502 O O . THR A 1 211 ? -3.879 -3.145 12.948 1.00 97.06 211 THR A O 1
ATOM 1505 N N . MET A 1 212 ? -5.947 -2.472 13.493 1.00 96.25 212 MET A N 1
ATOM 1506 C CA . MET A 1 212 ? -5.832 -1.139 12.902 1.00 96.25 212 MET A CA 1
ATOM 1507 C C . MET A 1 212 ? -5.571 -0.118 14.011 1.00 96.25 212 MET A C 1
ATOM 1509 O O . MET A 1 212 ? -6.441 0.135 14.843 1.00 96.25 212 MET A O 1
ATOM 1513 N N . ASN A 1 213 ? -4.373 0.458 14.012 1.00 96.31 213 ASN A N 1
ATOM 1514 C CA . ASN A 1 213 ? -3.946 1.500 14.934 1.00 96.31 213 ASN A CA 1
ATOM 1515 C C . ASN A 1 213 ? -4.232 2.875 14.323 1.00 96.31 213 ASN A C 1
ATOM 1517 O O . ASN A 1 213 ? -3.737 3.199 13.243 1.00 96.31 213 ASN A O 1
ATOM 1521 N N . LEU A 1 214 ? -5.030 3.676 15.018 1.00 94.12 214 LEU A N 1
ATOM 1522 C CA . LEU A 1 214 ? -5.418 5.031 14.639 1.00 94.12 214 LEU A CA 1
ATOM 1523 C C . LEU A 1 214 ? -4.475 6.008 15.347 1.00 94.12 214 LEU A C 1
ATOM 1525 O O . LEU A 1 214 ? -4.635 6.303 16.532 1.00 94.12 214 LEU A O 1
ATOM 1529 N N . GLY A 1 215 ? -3.443 6.451 14.629 1.00 94.06 215 GLY A N 1
ATOM 1530 C CA . GLY A 1 215 ? -2.303 7.185 15.184 1.00 94.06 215 GLY A CA 1
ATOM 1531 C C . GLY A 1 215 ? -2.537 8.675 15.404 1.00 94.06 215 GLY A C 1
ATOM 1532 O O . GLY A 1 215 ? -1.744 9.332 16.071 1.00 94.06 215 GLY A O 1
ATOM 1533 N N . THR A 1 216 ? -3.625 9.228 14.875 1.00 91.94 216 THR A N 1
ATOM 1534 C CA . THR A 1 216 ? -3.981 10.644 15.010 1.00 91.94 216 THR A CA 1
ATOM 1535 C C . THR A 1 216 ? -5.460 10.815 15.324 1.00 91.94 216 THR A C 1
ATOM 1537 O O . THR A 1 216 ? -6.295 9.990 14.957 1.00 91.94 216 THR A O 1
ATOM 1540 N N . VAL A 1 217 ? -5.817 11.949 15.932 1.00 89.94 217 VAL A N 1
ATOM 1541 C CA . VAL A 1 217 ? -7.224 12.287 16.219 1.00 89.94 217 VAL A CA 1
ATOM 1542 C C . VAL A 1 217 ? -8.098 12.327 14.965 1.00 89.94 217 VAL A C 1
ATOM 1544 O O . VAL A 1 217 ? -9.307 12.170 15.059 1.00 89.94 217 VAL A O 1
ATOM 1547 N N . ASN A 1 218 ? -7.498 12.506 13.786 1.00 89.44 218 ASN A N 1
ATOM 1548 C CA . ASN A 1 218 ? -8.197 12.571 12.507 1.00 89.44 218 ASN A CA 1
ATOM 1549 C C . ASN A 1 218 ? -8.076 11.275 11.696 1.00 89.44 218 ASN A C 1
ATOM 1551 O O . ASN A 1 218 ? -8.463 11.277 10.531 1.00 89.44 218 ASN A O 1
ATOM 1555 N N . SER A 1 219 ? -7.549 10.178 12.253 1.00 90.31 219 SER A N 1
ATOM 1556 C CA . SER A 1 219 ? -7.256 8.973 11.461 1.00 90.31 219 SER A CA 1
ATOM 1557 C C . SER A 1 219 ? -8.487 8.372 10.782 1.00 90.31 219 SER A C 1
ATOM 1559 O O . SER A 1 219 ? -8.406 7.932 9.639 1.00 90.31 219 SER A O 1
ATOM 1561 N N . LEU A 1 220 ? -9.654 8.445 11.430 1.00 86.06 220 LEU A N 1
ATOM 1562 C CA . LEU A 1 220 ? -10.927 8.007 10.843 1.00 86.06 220 LEU A CA 1
ATOM 1563 C C . LEU A 1 220 ? -11.406 8.894 9.681 1.00 86.06 220 LEU A C 1
ATOM 1565 O O . LEU A 1 220 ? -12.168 8.433 8.833 1.00 86.06 220 LEU A O 1
ATOM 1569 N N . GLY A 1 221 ? -10.964 10.154 9.632 1.00 85.50 221 GLY A N 1
ATOM 1570 C CA . GLY A 1 221 ? -11.368 11.123 8.618 1.00 85.50 221 GLY A CA 1
ATOM 1571 C C . GLY A 1 221 ? -12.888 11.227 8.477 1.00 85.50 221 GLY A C 1
ATOM 1572 O O . GLY A 1 221 ? -13.610 11.407 9.455 1.00 85.50 221 GLY A O 1
ATOM 1573 N N . ASN A 1 222 ? -13.376 11.134 7.240 1.00 81.44 222 ASN A N 1
ATOM 1574 C CA . ASN A 1 222 ? -14.807 11.127 6.915 1.00 81.44 222 ASN A CA 1
ATOM 1575 C C . ASN A 1 222 ? -15.188 9.976 5.960 1.00 81.44 222 ASN A C 1
ATOM 1577 O O . ASN A 1 222 ? -16.192 10.065 5.243 1.00 81.44 222 ASN A O 1
ATOM 1581 N N . ALA A 1 223 ? -14.381 8.916 5.908 1.00 81.81 223 ALA A N 1
ATOM 1582 C CA . ALA A 1 223 ? -14.745 7.677 5.236 1.00 81.81 223 ALA A CA 1
ATOM 1583 C C . ALA A 1 223 ? -15.934 7.008 5.942 1.00 81.81 223 ALA A C 1
ATOM 1585 O O . ALA A 1 223 ? -16.120 7.149 7.148 1.00 81.81 223 ALA A O 1
ATOM 1586 N N . SER A 1 224 ? -16.737 6.255 5.188 1.00 86.94 224 SER A N 1
ATOM 1587 C CA . SER A 1 224 ? -17.655 5.296 5.815 1.00 86.94 224 SER A CA 1
ATOM 1588 C C . SER A 1 224 ? -16.854 4.104 6.323 1.00 86.94 224 SER A C 1
ATOM 1590 O O . SER A 1 224 ? -15.809 3.783 5.752 1.00 86.94 224 SER A O 1
ATOM 1592 N N . PHE A 1 225 ? -17.327 3.470 7.394 1.00 88.38 225 PHE A N 1
ATOM 1593 C CA . PHE A 1 225 ? -16.560 2.432 8.069 1.00 88.38 225 PHE A CA 1
ATOM 1594 C C . PHE A 1 225 ? -17.393 1.171 8.285 1.00 88.38 225 PHE A C 1
ATOM 1596 O O . PHE A 1 225 ? -18.546 1.230 8.706 1.00 88.38 225 PHE A O 1
ATOM 1603 N N . THR A 1 226 ? -16.814 0.013 7.989 1.00 91.25 226 THR A N 1
ATOM 1604 C CA . THR A 1 226 ? -17.374 -1.300 8.316 1.00 91.25 226 THR A CA 1
ATOM 1605 C C . THR A 1 226 ? -16.326 -2.100 9.076 1.00 91.25 226 THR A C 1
ATOM 1607 O O . THR A 1 226 ? -15.214 -2.267 8.588 1.00 91.25 226 THR A O 1
ATOM 1610 N N . ILE A 1 227 ? -16.662 -2.615 10.251 1.00 91.12 227 ILE A N 1
ATOM 1611 C CA . ILE A 1 227 ? -15.799 -3.517 11.021 1.00 91.12 227 ILE A CA 1
ATOM 1612 C C . ILE A 1 227 ? -16.422 -4.896 10.927 1.00 91.12 227 ILE A C 1
ATOM 1614 O O . ILE A 1 227 ? -17.569 -5.057 11.318 1.00 91.12 227 ILE A O 1
ATOM 1618 N N . ASN A 1 228 ? -15.691 -5.864 10.387 1.00 93.94 228 ASN A N 1
ATOM 1619 C CA . ASN A 1 228 ? -16.117 -7.261 10.334 1.00 93.94 228 ASN A CA 1
ATOM 1620 C C . ASN A 1 228 ? -15.367 -8.133 11.349 1.00 93.94 228 ASN A C 1
ATOM 1622 O O . ASN A 1 228 ? -15.932 -9.117 11.821 1.00 93.94 228 ASN A O 1
ATOM 1626 N N . ALA A 1 229 ? -14.099 -7.805 11.644 1.00 93.44 229 ALA A N 1
ATOM 1627 C CA . ALA A 1 229 ? -13.244 -8.575 12.549 1.00 93.44 229 ALA A CA 1
ATOM 1628 C C . ALA A 1 229 ? -11.987 -7.806 13.013 1.00 93.44 229 ALA A C 1
ATOM 1630 O O . ALA A 1 229 ? -11.564 -6.807 12.415 1.00 93.44 229 ALA A O 1
ATOM 1631 N N . GLY A 1 230 ? -11.335 -8.348 14.046 1.00 94.00 230 GLY A N 1
ATOM 1632 C CA . GLY A 1 230 ? -10.037 -7.907 14.563 1.00 94.00 230 GLY A CA 1
ATOM 1633 C C . GLY A 1 230 ? -10.146 -6.766 15.568 1.00 94.00 230 GLY A C 1
ATOM 1634 O O . GLY A 1 230 ? -11.144 -6.656 16.280 1.00 94.00 230 GLY A O 1
ATOM 1635 N N . THR A 1 231 ? -9.113 -5.926 15.632 1.00 93.31 231 THR A N 1
ATOM 1636 C CA . THR A 1 231 ? -9.021 -4.868 16.649 1.00 93.31 231 THR A CA 1
ATOM 1637 C C . THR A 1 231 ? -8.937 -3.487 16.010 1.00 93.31 231 THR A C 1
ATOM 1639 O O . THR A 1 231 ? -8.146 -3.275 15.087 1.00 93.31 231 THR A O 1
ATOM 1642 N N . LEU A 1 232 ? -9.717 -2.536 16.523 1.00 91.25 232 LEU A N 1
ATOM 1643 C CA . LEU A 1 232 ? -9.458 -1.106 16.360 1.00 91.25 232 LEU A CA 1
ATOM 1644 C C . LEU A 1 232 ? -8.759 -0.591 17.617 1.00 91.25 232 LEU A C 1
ATOM 1646 O O . LEU A 1 232 ? -9.230 -0.838 18.725 1.00 91.25 232 LEU A O 1
ATOM 1650 N N . ASN A 1 233 ? -7.644 0.115 17.452 1.00 91.69 233 ASN A N 1
ATOM 1651 C CA . ASN A 1 233 ? -6.877 0.672 18.560 1.00 91.69 233 ASN A CA 1
ATOM 1652 C C . ASN A 1 233 ? -6.705 2.181 18.379 1.00 91.69 233 ASN A C 1
ATOM 1654 O O . ASN A 1 233 ? -6.126 2.619 17.385 1.00 91.69 233 ASN A O 1
ATOM 1658 N N . ASN A 1 234 ? -7.183 2.982 19.332 1.00 89.81 234 ASN A N 1
ATOM 1659 C CA . ASN A 1 234 ? -6.873 4.408 19.365 1.00 89.81 234 ASN A CA 1
ATOM 1660 C C . ASN A 1 234 ? -5.500 4.628 20.017 1.00 89.81 234 ASN A C 1
ATOM 1662 O O . ASN A 1 234 ? -5.365 4.660 21.245 1.00 89.81 234 ASN A O 1
ATOM 1666 N N . THR A 1 235 ? -4.486 4.826 19.176 1.00 91.56 235 THR A N 1
ATOM 1667 C CA . THR A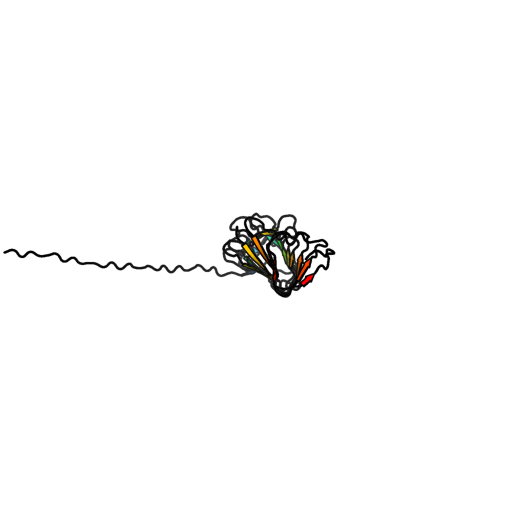 1 235 ? -3.104 5.094 19.590 1.00 91.56 235 THR A CA 1
ATOM 1668 C C . THR A 1 235 ? -2.755 6.583 19.557 1.00 91.56 235 THR A C 1
ATOM 1670 O O . THR A 1 235 ? -1.611 6.945 19.810 1.00 91.56 235 THR A O 1
ATOM 1673 N N . SER A 1 236 ? -3.714 7.464 19.253 1.00 88.31 236 SER A N 1
ATOM 1674 C CA . SER A 1 236 ? -3.464 8.903 19.079 1.00 88.31 236 SER A CA 1
ATOM 1675 C C . SER A 1 236 ? -3.181 9.665 20.378 1.00 88.31 236 SER A C 1
ATOM 1677 O O . SER A 1 236 ? -2.731 10.809 20.338 1.00 88.31 236 SER A O 1
ATOM 1679 N N . GLY A 1 237 ? -3.466 9.061 21.537 1.00 83.00 237 GLY A N 1
ATOM 1680 C CA . GLY A 1 237 ? -3.321 9.705 22.846 1.00 83.00 237 GLY A CA 1
ATOM 1681 C C . GLY A 1 237 ? -4.446 10.685 23.206 1.00 83.00 237 GLY A C 1
ATOM 1682 O O . GLY A 1 237 ? -4.433 11.259 24.294 1.00 83.00 237 GLY A O 1
ATOM 1683 N N . ALA A 1 238 ? -5.422 10.883 22.317 1.00 86.25 238 ALA A N 1
ATOM 1684 C CA . ALA A 1 238 ? -6.560 11.777 22.501 1.00 86.25 238 ALA A CA 1
ATOM 1685 C C . ALA A 1 238 ? -7.836 11.169 21.899 1.00 86.25 238 ALA A C 1
ATOM 1687 O O . ALA A 1 238 ? -7.790 10.130 21.244 1.00 86.25 238 ALA A O 1
ATOM 1688 N N . GLY A 1 239 ? -8.983 11.812 22.127 1.00 83.19 239 GLY A N 1
ATOM 1689 C CA . GLY A 1 239 ? -10.243 11.351 21.549 1.00 83.19 239 GLY A CA 1
ATOM 1690 C C . GLY A 1 239 ? -10.243 11.426 20.023 1.00 83.19 239 GLY A C 1
AT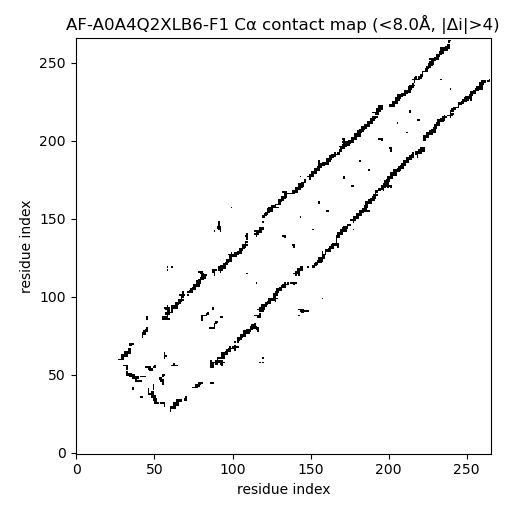OM 1691 O O . GLY A 1 239 ? -9.755 12.405 19.448 1.00 83.19 239 GLY A O 1
ATOM 1692 N N . LEU A 1 240 ? -10.797 10.405 19.369 1.00 85.81 240 LEU A N 1
ATOM 1693 C CA . LEU A 1 240 ? -10.928 10.408 17.912 1.00 85.81 240 LEU A CA 1
ATOM 1694 C C . LEU A 1 240 ? -12.009 11.396 17.480 1.00 85.81 240 LEU A C 1
ATOM 1696 O O . LEU A 1 240 ? -13.101 11.457 18.041 1.00 85.81 240 LEU A O 1
ATOM 1700 N N . THR A 1 241 ? -11.720 12.147 16.425 1.00 84.75 241 THR A N 1
ATOM 1701 C CA . THR A 1 241 ? -12.714 12.979 15.756 1.00 84.75 241 THR A CA 1
ATOM 1702 C C . THR A 1 241 ? -13.567 12.081 14.876 1.00 84.75 241 THR A C 1
ATOM 1704 O O . THR A 1 241 ? -13.116 11.593 13.839 1.00 84.75 241 THR A O 1
ATOM 1707 N N . THR A 1 242 ? -14.810 11.858 15.289 1.00 74.25 242 THR A N 1
ATOM 1708 C CA . THR A 1 242 ? -15.798 11.138 14.492 1.00 74.25 242 THR A CA 1
ATOM 1709 C C . THR A 1 242 ? -16.605 12.130 13.659 1.00 74.25 242 THR A C 1
ATOM 1711 O O . THR A 1 242 ? -17.131 13.130 14.147 1.00 74.25 242 THR A O 1
ATOM 1714 N N . VAL A 1 243 ? -16.695 11.870 12.358 1.00 72.00 243 VAL A N 1
ATOM 1715 C CA . VAL A 1 243 ? -17.605 12.585 11.456 1.00 72.00 243 VAL A CA 1
ATOM 1716 C C . VAL A 1 243 ? -18.843 11.708 11.276 1.00 72.00 243 VAL A C 1
ATOM 1718 O O . VAL A 1 243 ? -18.687 10.495 11.137 1.00 72.00 243 VAL A O 1
ATOM 1721 N N . ASN A 1 244 ? -20.049 12.302 11.272 1.00 61.69 244 ASN A N 1
ATOM 1722 C CA . ASN A 1 244 ? -21.369 11.639 11.167 1.00 61.69 244 ASN A CA 1
ATOM 1723 C C . ASN A 1 244 ? -21.565 10.858 9.850 1.00 61.69 244 ASN A C 1
ATOM 1725 O O . ASN A 1 244 ? -22.408 11.181 9.013 1.00 61.69 244 ASN A O 1
ATOM 1729 N N . THR A 1 245 ? -20.758 9.835 9.646 1.00 74.69 245 THR A N 1
ATOM 1730 C CA . THR A 1 245 ? -20.777 8.925 8.512 1.00 74.69 245 THR A CA 1
ATOM 1731 C C . THR A 1 245 ? -21.291 7.574 8.980 1.00 74.69 245 THR A C 1
ATOM 1733 O O . THR A 1 245 ? -21.270 7.260 10.169 1.00 74.69 245 THR A O 1
ATOM 1736 N N . THR A 1 246 ? -21.814 6.777 8.051 1.00 80.50 246 THR A N 1
ATOM 1737 C CA . THR A 1 246 ? -22.306 5.439 8.376 1.00 80.50 246 THR A CA 1
ATOM 1738 C C . THR A 1 246 ? -21.165 4.573 8.902 1.00 80.50 246 THR A C 1
ATOM 1740 O O . THR A 1 246 ? -20.157 4.391 8.215 1.00 80.50 246 THR A O 1
ATOM 1743 N N . GLN A 1 247 ? -21.365 4.020 10.097 1.00 82.06 247 GLN A N 1
ATOM 1744 C CA . GLN A 1 247 ? -2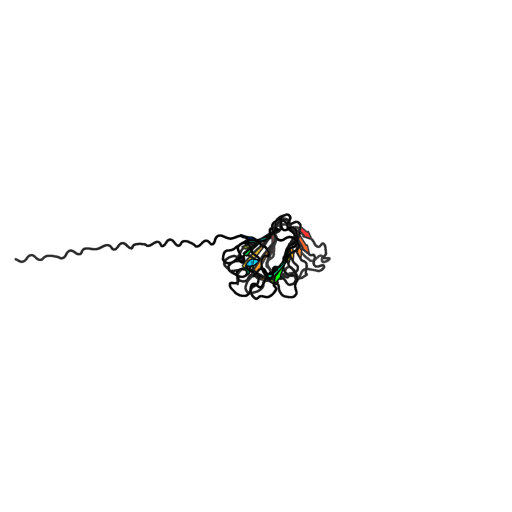0.498 3.018 10.700 1.00 82.06 247 GLN A CA 1
ATOM 1745 C C . GLN A 1 247 ? -21.299 1.730 10.881 1.00 82.06 247 GLN A C 1
ATOM 1747 O O . GLN A 1 247 ? -22.393 1.747 11.448 1.00 82.06 247 GLN A O 1
ATOM 1752 N N . VAL A 1 248 ? -20.773 0.621 10.374 1.00 83.19 248 VAL A N 1
ATOM 1753 C CA . VAL A 1 248 ? -21.368 -0.710 10.505 1.00 83.19 248 VAL A CA 1
ATOM 1754 C C . VAL A 1 248 ? -20.420 -1.569 11.327 1.00 83.19 248 VAL A C 1
ATOM 1756 O O . VAL A 1 248 ? -19.263 -1.748 10.959 1.00 83.19 248 VAL A O 1
ATOM 1759 N N . TRP A 1 249 ? -20.914 -2.103 12.436 1.00 82.38 249 TRP A N 1
ATOM 1760 C CA . TRP A 1 249 ? -20.132 -2.893 13.380 1.00 82.38 249 TRP A CA 1
ATOM 1761 C C . TRP A 1 249 ? -20.682 -4.320 13.350 1.00 82.38 249 TRP A C 1
ATOM 1763 O O . TRP A 1 249 ? -21.745 -4.594 13.904 1.00 82.38 249 TRP A O 1
ATOM 1773 N N . ASN A 1 250 ? -19.998 -5.201 12.628 1.00 77.69 250 ASN A N 1
ATOM 1774 C CA . ASN A 1 250 ? -20.359 -6.599 12.441 1.00 77.69 250 ASN A CA 1
ATOM 1775 C C . ASN A 1 250 ? -19.372 -7.508 13.183 1.00 77.69 250 ASN A C 1
ATOM 1777 O O . ASN A 1 250 ? -18.187 -7.202 13.290 1.00 77.69 250 ASN A O 1
ATOM 1781 N N . GLY A 1 251 ? -19.860 -8.680 13.590 1.00 67.06 251 GLY A N 1
ATOM 1782 C CA . GLY A 1 251 ? -19.019 -9.751 14.121 1.00 67.06 251 GLY A CA 1
ATOM 1783 C C . GLY A 1 251 ? -18.381 -9.442 15.476 1.00 67.06 251 GLY A C 1
ATOM 1784 O O . GLY A 1 251 ? -18.732 -8.476 16.155 1.00 67.06 251 GLY A O 1
ATOM 1785 N N . ASP A 1 252 ? -17.443 -10.307 15.856 1.00 73.94 252 ASP A N 1
ATOM 1786 C CA . ASP A 1 252 ? -16.642 -10.149 17.065 1.00 73.94 252 ASP A CA 1
ATOM 1787 C C . ASP A 1 252 ? -15.440 -9.250 16.740 1.00 73.94 252 ASP A C 1
ATOM 1789 O O . ASP A 1 252 ? -14.548 -9.621 15.970 1.00 73.94 252 ASP A O 1
ATOM 1793 N N . PHE A 1 253 ? -15.410 -8.057 17.329 1.00 75.56 253 PHE A N 1
ATOM 1794 C CA . PHE A 1 253 ? -14.279 -7.136 17.243 1.00 75.56 253 PHE A CA 1
ATOM 1795 C C . PHE A 1 253 ? -13.884 -6.655 18.642 1.00 75.56 253 PHE A C 1
ATOM 1797 O O . PHE A 1 253 ? -14.693 -6.658 19.572 1.00 75.56 253 PHE A O 1
ATOM 1804 N N . ALA A 1 254 ? -12.634 -6.223 18.785 1.00 77.88 254 ALA A N 1
ATOM 1805 C CA . ALA A 1 254 ? -12.144 -5.573 19.993 1.00 77.88 254 ALA A CA 1
ATOM 1806 C C . ALA A 1 254 ? -11.893 -4.082 19.737 1.00 77.88 254 ALA A C 1
ATOM 1808 O O . ALA A 1 254 ? -11.374 -3.695 18.687 1.00 77.88 254 ALA A O 1
ATOM 1809 N N . PHE A 1 255 ? -12.231 -3.249 20.719 1.00 76.81 255 PHE A N 1
ATOM 1810 C CA . PHE A 1 255 ? -11.789 -1.860 20.776 1.00 76.81 255 PHE A CA 1
ATOM 1811 C C . PHE A 1 255 ? -10.744 -1.718 21.881 1.00 76.81 255 PHE A C 1
ATOM 1813 O O . PHE A 1 255 ? -10.967 -2.167 23.006 1.00 76.81 255 PHE A O 1
ATOM 1820 N N . SER A 1 256 ? -9.602 -1.123 21.550 1.00 77.81 256 SER A N 1
ATOM 1821 C CA . SER A 1 256 ? -8.512 -0.850 22.482 1.00 77.81 256 SER A CA 1
ATOM 1822 C C . SER A 1 256 ? -8.194 0.642 22.504 1.00 77.81 256 SER A C 1
ATOM 1824 O O . SER A 1 256 ? -8.277 1.336 21.490 1.00 77.81 256 SER A O 1
ATOM 1826 N N . THR A 1 257 ? -7.828 1.140 23.678 1.00 70.31 257 THR A N 1
ATOM 1827 C CA . THR A 1 257 ? -7.425 2.529 23.908 1.00 70.31 257 THR A CA 1
ATOM 1828 C C . THR A 1 257 ? -6.080 2.566 24.613 1.00 70.31 257 THR A C 1
ATOM 1830 O O . THR A 1 257 ? -5.889 3.375 25.515 1.00 70.31 257 THR A O 1
ATOM 1833 N N . GLU A 1 258 ? -5.144 1.685 24.242 1.00 67.25 258 GLU A N 1
ATOM 1834 C CA . GLU A 1 258 ? -3.842 1.526 24.918 1.00 67.25 258 GLU A CA 1
ATOM 1835 C C . GLU A 1 258 ? -3.131 2.858 25.213 1.00 67.25 258 GLU A C 1
ATOM 1837 O O . GLU A 1 258 ? -2.365 2.943 26.169 1.00 67.25 258 GLU A O 1
ATOM 1842 N N . SER A 1 259 ? -3.402 3.905 24.423 1.00 60.69 259 SER A N 1
ATOM 1843 C CA . SER A 1 259 ? -2.942 5.273 24.687 1.00 60.69 259 SER A CA 1
ATOM 1844 C C . SER A 1 259 ? -4.049 6.324 24.888 1.00 60.69 259 SER A C 1
ATOM 1846 O O . SER A 1 259 ? -3.732 7.418 25.352 1.00 60.69 259 SER A O 1
ATOM 1848 N N . SER A 1 260 ? -5.323 6.057 24.570 1.00 55.94 260 SER A N 1
ATOM 1849 C CA . SER A 1 260 ? -6.408 7.033 24.784 1.00 55.94 260 SER A CA 1
ATOM 1850 C C . SER A 1 260 ? -6.967 6.953 26.205 1.00 55.94 260 SER A C 1
ATOM 1852 O O . SER A 1 260 ? -7.373 5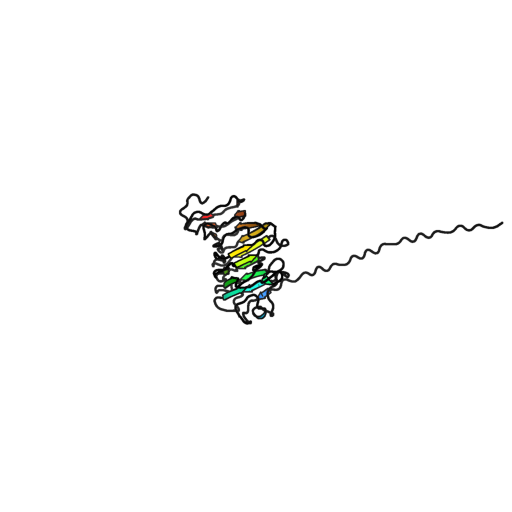.898 26.687 1.00 55.94 260 SER A O 1
ATOM 1854 N N . ILE A 1 261 ? -7.012 8.106 26.873 1.00 57.81 261 ILE A N 1
ATOM 1855 C CA . ILE A 1 261 ? -7.646 8.278 28.189 1.00 57.81 261 ILE A CA 1
ATOM 1856 C C . ILE A 1 261 ? -9.128 8.668 28.081 1.00 57.81 261 ILE A C 1
ATOM 1858 O O . ILE A 1 261 ? -9.771 8.923 29.101 1.00 57.81 261 ILE A O 1
ATOM 1862 N N . ASN A 1 262 ? -9.669 8.774 26.863 1.00 59.00 262 ASN A N 1
ATOM 1863 C CA . ASN A 1 262 ? -11.037 9.215 26.645 1.00 59.00 262 ASN A CA 1
ATOM 1864 C C . ASN A 1 262 ? -12.005 8.029 26.718 1.00 59.00 262 ASN A C 1
ATOM 1866 O O . ASN A 1 262 ? -11.989 7.132 25.880 1.00 59.00 262 ASN A O 1
ATOM 1870 N N . THR A 1 263 ? -12.885 8.043 27.716 1.00 56.66 263 THR A N 1
ATOM 1871 C CA . THR A 1 263 ? -13.923 7.020 27.897 1.00 56.66 263 THR A CA 1
ATOM 1872 C C . THR A 1 263 ? -15.103 7.173 26.930 1.00 56.66 263 THR A C 1
ATOM 1874 O O . THR A 1 263 ? -15.985 6.319 26.931 1.00 56.66 263 THR A O 1
ATOM 1877 N N . GLY A 1 264 ? -15.137 8.247 26.132 1.00 56.06 264 GLY A N 1
ATOM 1878 C CA . GLY A 1 264 ? -16.165 8.537 25.128 1.00 56.06 264 GLY A CA 1
ATOM 1879 C C . GLY A 1 264 ? -15.787 8.175 23.690 1.00 56.06 264 GLY A C 1
ATOM 1880 O O . GLY A 1 264 ? -16.458 8.637 22.775 1.00 56.06 264 GLY A O 1
ATOM 1881 N N . ASP A 1 265 ? -14.730 7.387 23.472 1.00 57.94 265 ASP A N 1
ATOM 1882 C CA . ASP A 1 265 ? -14.317 6.932 22.131 1.00 57.94 265 ASP A CA 1
ATOM 1883 C C . ASP A 1 265 ? -15.202 5.787 21.565 1.00 57.94 265 ASP A C 1
ATOM 1885 O O . ASP A 1 265 ? -14.800 5.099 20.625 1.00 57.94 265 ASP A O 1
ATOM 1889 N N . LEU A 1 266 ? -16.409 5.601 22.119 1.00 56.34 266 LEU A N 1
ATOM 1890 C CA . LEU A 1 266 ? -17.467 4.708 21.626 1.00 56.34 266 LEU A CA 1
ATOM 1891 C C . LEU A 1 266 ? -18.740 5.503 21.311 1.00 56.34 266 LEU A C 1
ATOM 1893 O O . LEU A 1 266 ? -19.311 6.092 22.259 1.00 56.34 266 LEU A O 1
#

Radius of gyration: 25.78 Å; Cα contacts (8 Å, |Δi|>4): 783; chains: 1; bounding box: 76×33×110 Å

Secondary structure (DSSP, 8-state):
----PPPPP------------------PPP-EEEB---SSSTTBTT-GGGBTTS-PPPTTTT-EEEE-SSS-S-EEEEE---STT-GGGSTT-EEEEE-TT--S-EEEEESS-SS-EEEEEEEE-TTPPPEEE--SSS-EEEE---TT--EEEEEE-SSSPEEE-TTEEEE--SSSEEEEEEESSS-EEE-S----BTT-EEEEEE-SSSEEEE-STTTTTT-EEEE-SEEEEE-SSS-----S--EEE-SSEEEE-SS---TT--

Solvent-accessible surface area (backbone atoms only — not comparable to full-atom values): 13152 Å² total; per-residue (Å²): 138,86,84,84,85,79,86,84,86,80,83,78,82,81,79,83,80,79,79,78,76,81,76,76,75,83,74,61,73,61,46,80,19,41,50,56,44,70,30,87,66,50,42,36,62,76,40,27,46,20,19,52,86,59,37,50,43,27,4,70,46,43,7,29,40,30,39,59,35,83,54,76,60,71,44,72,33,30,35,37,27,62,46,96,62,27,39,44,32,12,54,41,7,22,31,40,37,36,31,35,59,21,50,44,38,39,33,43,29,52,76,49,66,81,60,18,47,12,41,28,33,35,41,33,32,54,58,17,28,38,39,31,36,33,75,61,97,67,67,19,43,38,13,43,23,30,87,90,41,45,74,25,52,32,35,27,44,10,91,37,42,40,33,36,24,64,36,28,38,54,25,29,70,25,77,43,72,30,39,41,33,46,26,31,63,12,32,37,37,34,37,16,44,42,37,51,34,75,77,14,33,40,34,40,29,38,30,39,69,14,38,42,33,28,48,31,39,46,21,60,29,59,28,29,40,34,37,50,27,23,32,46,29,39,54,38,53,49,61,62,50,80,52,104,49,66,72,45,86,41,76,74,61,45,82,43,45,95,46,28,83,50,89,72,76,117

Foldseek 3Di:
DDDDDDDDDDDDDDDDDPPPDPPPPPLQAAAEWEQQLQDVVSQELLQQRRTPPSGRAAQQNQHEYEYQCNPPAEHAHEYALADEGRRQQYHQHHEYEYELNQQHEYEYEYPHYDRAGAYCEYEHAANHHEYEYDPDPAAHEYESHDPVRQEYEYEHAYQHEHEYAQRYDYEPSDLEEHEYEYEHAEEYEQNHALAHPDNYAYEYEYYYAYEYEQQALRSPPAHHYEYAEHEYEDNNLEAHDDDPHHYHYHDDYYYYDVRHPDPPND

pLDDT: mean 85.36, std 16.3, range [41.31, 98.94]

Sequence (266 aa):
MKQKLAPRFLVKTLTPLFVMGAFTQLTYAQTTRIWDGGGSPANNLDVLANWSGDAVPGGTTADVAQWDGTVPGPLSLTYTAAGTGAPLAAGGGVFINILGTQTDSLTINEASGTVGFRIRNLTVDSGAGALTFGGAPGTDYLNLGSSGVLAHTWTNNSANPVTFSSDVVIGAGGAVIHGLTLTGTGNWNINNSLIKADQGTINVIKDGSGTMNLGTVNSLGNASFTINAGTLNNTSGAGLTTVNTTQVWNGDFAFSTESSINTGDL

Mean predicted aligned error: 9.07 Å